Protein AF-A0A9D7UCK6-F1 (afdb_monomer_lite)

Secondary structure (DSSP, 8-state):
---EEEEEESSTTTTT--HHHHHHHHGGG-SEEEEEEE--SSTHHHHHHTT--TTEEEEEE---TT--------SSEEE--TTS-SS------TTS-EE-GGGTS-EEEEETTEEEPPEE---------TTSSS-HHHHHHHHHHHHGGGT-PPPPP-TT-S-GGGEEE--S---GGGTTTTTT--SPP---TT----HHHHHHHHHHHHHHHHT---S--SSEE--

Radius of gyration: 19.19 Å; chains: 1; bounding box: 45×50×49 Å

pLDDT: mean 84.08, std 12.59, range [32.53, 97.69]

Structure (mmCIF, N/CA/C/O backbone):
data_AF-A0A9D7UCK6-F1
#
_entry.id   AF-A0A9D7UCK6-F1
#
loop_
_atom_site.group_PDB
_atom_site.id
_atom_site.type_symbol
_atom_site.label_atom_id
_atom_site.label_alt_id
_atom_site.label_comp_id
_atom_site.label_asym_id
_atom_site.label_entity_id
_atom_site.label_seq_id
_atom_site.pdbx_PDB_ins_code
_atom_site.Cartn_x
_atom_site.Cartn_y
_atom_site.Cartn_z
_atom_site.occupancy
_atom_site.B_iso_or_equiv
_atom_site.auth_seq_id
_atom_site.auth_comp_id
_atom_site.auth_asym_id
_atom_site.auth_atom_id
_atom_site.pdbx_PDB_model_num
ATOM 1 N N . MET A 1 1 ? -20.244 1.109 14.497 1.00 77.12 1 MET A N 1
ATOM 2 C CA . MET A 1 1 ? -18.838 0.678 14.670 1.00 77.12 1 MET A CA 1
ATOM 3 C C . MET A 1 1 ? -17.993 1.712 13.961 1.00 77.12 1 MET A C 1
ATOM 5 O O . MET A 1 1 ? -18.339 1.998 12.824 1.00 77.12 1 MET A O 1
ATOM 9 N N . SER A 1 2 ? -16.989 2.296 14.620 1.00 90.56 2 SER A N 1
ATOM 10 C CA . SER A 1 2 ? -16.118 3.291 13.991 1.00 90.56 2 SER A CA 1
ATOM 11 C C . SER A 1 2 ? -14.895 2.646 13.333 1.00 90.56 2 SER A C 1
ATOM 13 O O . SER A 1 2 ? -14.431 1.585 13.763 1.00 90.56 2 SER A O 1
ATOM 15 N N . ILE A 1 3 ? -14.383 3.278 12.282 1.00 93.44 3 ILE A N 1
ATOM 16 C CA . ILE A 1 3 ? -13.207 2.873 11.520 1.00 93.44 3 ILE A CA 1
ATOM 17 C C . ILE A 1 3 ? -12.215 4.036 11.524 1.00 93.44 3 ILE A C 1
ATOM 19 O O . ILE A 1 3 ? -12.485 5.091 10.953 1.00 93.44 3 ILE A O 1
ATOM 23 N N . SER A 1 4 ? -11.042 3.815 12.117 1.00 93.31 4 SER A N 1
ATOM 24 C CA . SER A 1 4 ? -9.918 4.752 12.054 1.00 93.31 4 SER A CA 1
ATOM 25 C C . SER A 1 4 ? -8.873 4.244 11.062 1.00 93.31 4 SER A C 1
ATOM 27 O O . SER A 1 4 ? -8.396 3.110 11.177 1.00 93.31 4 SER A O 1
ATOM 29 N N . ALA A 1 5 ? -8.488 5.081 10.102 1.00 93.38 5 ALA A N 1
ATOM 30 C CA . ALA A 1 5 ? -7.288 4.873 9.302 1.00 93.38 5 ALA A CA 1
ATOM 31 C C . ALA A 1 5 ? -6.082 5.525 9.973 1.00 93.38 5 ALA A C 1
ATOM 33 O O . ALA A 1 5 ? -6.202 6.527 10.678 1.00 93.38 5 ALA A O 1
ATOM 34 N N . PHE A 1 6 ? -4.900 4.976 9.709 1.00 91.69 6 PHE A N 1
ATOM 35 C CA . PHE A 1 6 ? -3.656 5.628 10.071 1.00 91.69 6 PHE A CA 1
ATOM 36 C C . PHE A 1 6 ? -2.597 5.449 8.991 1.00 91.69 6 PHE A C 1
ATOM 38 O O . PHE A 1 6 ? -2.569 4.446 8.278 1.00 91.69 6 PHE A O 1
ATOM 45 N N . THR A 1 7 ? -1.718 6.436 8.871 1.00 89.62 7 THR A N 1
ATOM 46 C CA . THR A 1 7 ? -0.534 6.365 8.014 1.00 89.62 7 THR A CA 1
ATOM 47 C C . THR A 1 7 ? 0.581 7.222 8.595 1.00 89.62 7 THR A C 1
ATOM 49 O O . THR A 1 7 ? 0.371 8.005 9.523 1.00 89.62 7 THR A O 1
ATOM 52 N N . PHE A 1 8 ? 1.775 7.072 8.043 1.00 88.69 8 PHE A N 1
ATOM 53 C CA . PHE A 1 8 ? 2.911 7.915 8.358 1.00 88.69 8 PHE A CA 1
ATOM 54 C C . PHE A 1 8 ? 3.605 8.345 7.070 1.00 88.69 8 PHE A C 1
ATOM 56 O O . PHE A 1 8 ? 3.710 7.569 6.118 1.00 88.69 8 PHE A O 1
ATOM 63 N N . ILE A 1 9 ? 4.083 9.585 7.028 1.00 89.31 9 ILE A N 1
ATOM 64 C CA . ILE A 1 9 ? 4.773 10.113 5.855 1.00 89.31 9 ILE A CA 1
ATOM 65 C C . ILE A 1 9 ? 5.865 11.112 6.224 1.00 89.31 9 ILE A C 1
ATOM 67 O O . ILE A 1 9 ? 5.723 11.900 7.150 1.00 89.31 9 ILE A O 1
ATOM 71 N N . LYS A 1 10 ? 6.970 11.062 5.481 1.00 87.44 10 LYS A N 1
ATOM 72 C CA . LYS A 1 10 ? 8.070 12.025 5.538 1.00 87.44 10 LYS A CA 1
ATOM 73 C C . LYS A 1 10 ? 8.591 12.221 4.122 1.00 87.44 10 LYS A C 1
ATOM 75 O O . LYS A 1 10 ? 8.878 11.228 3.445 1.00 87.44 10 LYS A O 1
ATOM 80 N N . ASN A 1 11 ? 8.741 13.472 3.698 1.00 89.25 11 ASN A N 1
ATOM 81 C CA . ASN A 1 11 ? 9.176 13.835 2.350 1.00 89.25 11 ASN A CA 1
ATOM 82 C C . ASN A 1 11 ? 8.291 13.242 1.228 1.00 89.25 11 ASN A C 1
ATOM 84 O O . ASN A 1 11 ? 8.788 12.624 0.284 1.00 89.25 11 ASN A O 1
ATOM 88 N N . GLY A 1 12 ? 6.973 13.326 1.394 1.00 88.94 12 GLY A N 1
ATOM 89 C CA . GLY A 1 12 ? 5.952 12.805 0.491 1.00 88.94 12 GLY A CA 1
ATOM 90 C C . GLY A 1 12 ? 6.076 13.297 -0.948 1.00 88.94 12 GLY A C 1
ATOM 91 O O . GLY A 1 12 ? 6.136 12.493 -1.882 1.00 88.94 12 GLY A O 1
ATOM 92 N N . GLU A 1 13 ? 6.123 14.617 -1.096 1.00 90.69 13 GLU A N 1
ATOM 93 C CA . GLU A 1 13 ? 6.141 15.332 -2.372 1.00 90.69 13 GLU A CA 1
ATOM 94 C C . GLU A 1 13 ? 7.446 15.077 -3.130 1.00 90.69 13 GLU A C 1
ATOM 96 O O . GLU A 1 13 ? 7.443 14.558 -4.248 1.00 90.69 13 GLU A O 1
ATOM 101 N N . MET A 1 14 ? 8.577 15.350 -2.482 1.00 87.25 14 MET A N 1
ATOM 102 C CA . MET A 1 14 ? 9.910 15.206 -3.059 1.00 87.25 14 MET A CA 1
ATOM 103 C C . MET A 1 14 ? 10.214 13.760 -3.462 1.00 87.25 14 MET A C 1
ATOM 105 O O . MET A 1 14 ? 10.904 13.517 -4.452 1.00 87.25 14 MET A O 1
ATOM 109 N N . LEU A 1 15 ? 9.722 12.776 -2.699 1.00 85.50 15 LEU A N 1
ATOM 110 C CA . LEU A 1 15 ? 9.906 11.355 -3.019 1.00 85.50 15 LEU A CA 1
ATOM 111 C C . LEU A 1 15 ? 8.864 10.816 -4.007 1.00 85.50 15 LEU A C 1
ATOM 113 O O . LEU A 1 15 ? 8.903 9.618 -4.322 1.00 85.50 15 LEU A O 1
ATOM 117 N N . GLY A 1 16 ? 7.967 11.677 -4.497 1.00 84.50 16 GLY A N 1
ATOM 118 C CA . GLY A 1 16 ? 6.982 11.375 -5.526 1.00 84.50 16 GLY A CA 1
ATOM 119 C C . GLY A 1 16 ? 5.903 10.398 -5.078 1.00 84.50 16 GLY A C 1
ATOM 120 O O . GLY A 1 16 ? 5.382 9.653 -5.904 1.00 84.50 16 GLY A O 1
ATOM 121 N N . TYR A 1 17 ? 5.597 10.314 -3.783 1.00 88.62 17 TYR A N 1
ATOM 122 C CA . TYR A 1 17 ? 4.530 9.430 -3.327 1.00 88.62 17 TYR A CA 1
ATOM 123 C C . TYR A 1 17 ? 3.158 10.019 -3.692 1.00 88.62 17 TYR A C 1
ATOM 125 O O . TYR A 1 17 ? 2.927 11.195 -3.427 1.00 88.62 17 TYR A O 1
ATOM 133 N N . PRO A 1 18 ? 2.207 9.222 -4.214 1.00 89.94 18 PRO A N 1
ATOM 134 C CA . PRO A 1 18 ? 0.817 9.651 -4.398 1.00 89.94 18 PRO A CA 1
ATOM 135 C C . PRO A 1 18 ? 0.052 9.619 -3.067 1.00 89.94 18 PRO A C 1
ATOM 137 O O . PRO A 1 18 ? -0.946 8.913 -2.896 1.00 89.94 18 PRO A O 1
ATOM 140 N N . PHE A 1 19 ? 0.595 10.287 -2.049 1.00 91.88 19 PHE A N 1
ATOM 141 C CA . PHE A 1 19 ? 0.057 10.213 -0.694 1.00 91.88 19 PHE A CA 1
ATOM 142 C C . PHE A 1 19 ? -1.276 10.948 -0.579 1.00 91.88 19 PHE A C 1
ATOM 144 O O . PHE A 1 19 ? -2.171 10.472 0.114 1.00 91.88 19 PHE A O 1
ATOM 151 N N . LEU A 1 20 ? -1.434 12.054 -1.306 1.00 93.56 20 LEU A N 1
ATOM 152 C CA . LEU A 1 20 ? -2.668 12.824 -1.352 1.00 93.56 20 LEU A CA 1
ATOM 153 C C . LEU A 1 20 ? -3.812 11.983 -1.925 1.00 93.56 20 LEU A C 1
ATOM 155 O O . LEU A 1 20 ? -4.903 11.921 -1.358 1.00 93.56 20 LEU A O 1
ATOM 159 N N . GLU A 1 21 ? -3.550 11.300 -3.036 1.00 93.69 21 GLU A N 1
ATOM 160 C CA . GLU A 1 21 ? -4.498 10.412 -3.691 1.00 93.69 21 GLU A CA 1
ATOM 161 C C . GLU A 1 21 ? -4.815 9.198 -2.815 1.00 93.69 21 GLU A C 1
ATOM 163 O O . GLU A 1 21 ? -5.979 8.808 -2.694 1.00 93.69 21 GLU A O 1
ATOM 168 N N . SER A 1 22 ? -3.799 8.644 -2.144 1.00 92.25 22 SER A N 1
ATOM 169 C CA . SER A 1 22 ? -3.977 7.569 -1.168 1.00 92.25 22 SER A CA 1
ATOM 170 C C . SER A 1 22 ? -4.899 7.996 -0.023 1.00 92.25 22 SER A C 1
ATOM 172 O O . SER A 1 22 ? -5.838 7.264 0.284 1.00 92.25 22 SER A O 1
ATOM 174 N N . ILE A 1 23 ? -4.682 9.172 0.579 1.00 94.62 23 ILE A N 1
ATOM 175 C CA . ILE A 1 23 ? -5.516 9.699 1.672 1.00 94.62 23 ILE A CA 1
ATOM 176 C C . ILE A 1 23 ? -6.960 9.868 1.192 1.00 94.62 23 ILE A C 1
ATOM 178 O O . ILE A 1 23 ? -7.882 9.277 1.756 1.00 94.62 23 ILE A O 1
ATOM 182 N N . LYS A 1 24 ? -7.149 10.590 0.084 1.00 95.00 24 LYS A N 1
ATOM 183 C CA . LYS A 1 24 ? -8.464 10.854 -0.518 1.00 95.00 24 LYS A CA 1
ATOM 184 C C . LYS A 1 24 ? -9.233 9.585 -0.889 1.00 95.00 24 LYS A C 1
ATOM 186 O O . LYS A 1 24 ? -10.456 9.587 -0.831 1.00 95.00 24 LYS A O 1
ATOM 191 N N . SER A 1 25 ? -8.544 8.502 -1.251 1.00 93.50 25 SER A N 1
ATOM 192 C CA . SER A 1 25 ? -9.201 7.222 -1.550 1.00 93.50 25 SER A CA 1
ATOM 193 C C . SER A 1 25 ? -9.812 6.537 -0.319 1.00 93.50 25 SER A C 1
ATOM 195 O O . SER A 1 25 ? -10.749 5.756 -0.467 1.00 93.50 25 SER A O 1
ATOM 197 N N . VAL A 1 26 ? -9.300 6.830 0.881 1.00 94.00 26 VAL A N 1
ATOM 198 C CA . VAL A 1 26 ? -9.695 6.185 2.143 1.00 94.00 26 VAL A CA 1
ATOM 199 C C . VAL A 1 26 ? -10.690 7.036 2.939 1.00 94.00 26 VAL A C 1
ATOM 201 O O . VAL A 1 26 ? -11.551 6.477 3.610 1.00 94.00 26 VAL A O 1
ATOM 204 N N . LEU A 1 27 ? -10.637 8.369 2.836 1.00 95.81 27 LEU A N 1
ATOM 205 C CA . LEU A 1 27 ? -11.546 9.286 3.549 1.00 95.81 27 LEU A CA 1
ATOM 206 C C . LEU A 1 27 ? -13.052 8.937 3.466 1.00 95.81 27 LEU A C 1
ATOM 208 O O . LEU A 1 27 ? -13.745 9.087 4.479 1.00 95.81 27 LEU A O 1
ATOM 212 N N . PRO A 1 28 ? -13.594 8.442 2.330 1.00 95.12 28 PRO A N 1
ATOM 213 C CA . PRO A 1 28 ? -15.014 8.100 2.241 1.00 95.12 28 PRO A CA 1
ATOM 214 C C . PRO A 1 28 ? -15.440 6.894 3.090 1.00 95.12 28 PRO A C 1
ATOM 216 O O . PRO A 1 28 ? -16.632 6.718 3.315 1.00 95.12 28 PRO A O 1
ATOM 219 N N . ILE A 1 29 ? -14.499 6.053 3.534 1.00 93.56 29 ILE A N 1
ATOM 220 C CA . ILE A 1 29 ? -14.788 4.776 4.212 1.00 93.56 29 ILE A CA 1
ATOM 221 C C . ILE A 1 29 ? -14.355 4.747 5.684 1.00 93.56 29 ILE A C 1
ATOM 223 O O . ILE A 1 29 ? -14.423 3.693 6.315 1.00 93.56 29 ILE A O 1
ATOM 227 N N . VAL A 1 30 ? -13.886 5.875 6.223 1.00 96.00 30 VAL A N 1
ATOM 228 C CA . VAL A 1 30 ? -13.423 5.995 7.613 1.00 96.00 30 VAL A CA 1
ATOM 229 C C . VAL A 1 30 ? -14.125 7.129 8.345 1.00 96.00 30 VAL A C 1
ATOM 231 O O . VAL A 1 30 ? -14.613 8.081 7.727 1.00 96.00 30 VAL A O 1
ATOM 234 N N . ASP A 1 31 ? -14.144 7.026 9.668 1.00 96.81 31 ASP A N 1
ATOM 235 C CA . ASP A 1 31 ? -14.648 8.060 10.573 1.00 96.81 31 ASP A CA 1
ATOM 236 C C . ASP A 1 31 ? -13.529 9.021 11.001 1.00 96.81 31 ASP A C 1
ATOM 238 O O . ASP A 1 31 ? -13.778 10.204 11.199 1.00 96.81 31 ASP A O 1
ATOM 242 N N . GLU A 1 32 ? -12.288 8.531 11.078 1.00 96.88 32 GLU A N 1
ATOM 243 C CA . GLU A 1 32 ? -11.085 9.313 11.392 1.00 96.88 32 GLU A CA 1
ATOM 244 C C . GLU A 1 32 ? -9.903 8.819 10.544 1.00 96.88 32 GLU A C 1
ATOM 246 O O . GLU A 1 32 ? -9.773 7.624 10.259 1.00 96.88 32 GLU A O 1
ATOM 251 N N . PHE A 1 33 ? -9.002 9.728 10.174 1.00 97.31 33 PHE A N 1
ATOM 252 C CA . PHE A 1 33 ? -7.717 9.410 9.565 1.00 97.31 33 PHE A CA 1
ATOM 253 C C . PHE A 1 33 ? -6.584 10.104 10.329 1.00 97.31 33 PHE A C 1
ATOM 255 O O . PHE A 1 33 ? -6.358 11.304 10.191 1.00 97.31 33 PHE A O 1
ATOM 262 N N . VAL A 1 34 ? -5.814 9.328 11.092 1.00 95.31 34 VAL A N 1
ATOM 263 C CA . VAL A 1 34 ? -4.635 9.817 11.815 1.00 95.31 34 VAL A CA 1
ATOM 264 C C . VAL A 1 34 ? -3.389 9.755 10.930 1.00 95.31 34 VAL A C 1
ATOM 266 O O . VAL A 1 34 ? -2.998 8.691 10.452 1.00 95.31 34 VAL A O 1
ATOM 269 N N . ILE A 1 35 ? -2.720 10.884 10.724 1.00 94.12 35 ILE A N 1
ATOM 270 C CA . ILE A 1 35 ? -1.533 10.969 9.872 1.00 94.12 35 ILE A CA 1
ATOM 271 C C . ILE A 1 35 ? -0.352 11.442 10.706 1.00 94.12 35 ILE A C 1
ATOM 273 O O . ILE A 1 35 ? -0.322 12.587 11.146 1.00 94.12 35 ILE A O 1
ATOM 277 N N . ASN A 1 36 ? 0.641 10.573 10.898 1.00 91.69 36 ASN A N 1
ATOM 278 C CA . ASN A 1 36 ? 1.913 10.986 11.477 1.00 91.69 36 ASN A CA 1
ATOM 279 C C . ASN A 1 36 ? 2.809 11.588 10.384 1.00 91.69 36 ASN A C 1
ATOM 281 O O . ASN A 1 36 ? 3.284 10.868 9.503 1.00 91.69 36 ASN A O 1
ATOM 285 N N . VAL A 1 37 ? 3.049 12.893 10.442 1.00 90.94 37 VAL A N 1
ATOM 286 C CA . VAL A 1 37 ? 3.944 13.596 9.525 1.00 90.94 37 VAL A CA 1
ATOM 287 C C . VAL A 1 37 ? 5.297 13.777 10.203 1.00 90.94 37 VAL A C 1
ATOM 289 O O . VAL A 1 37 ? 5.433 14.449 11.224 1.00 90.94 37 VAL A O 1
ATOM 292 N N . GLY A 1 38 ? 6.313 13.134 9.636 1.00 87.50 38 GLY A N 1
ATOM 293 C CA . GLY A 1 38 ? 7.691 13.336 10.046 1.00 87.50 38 GLY A CA 1
ATOM 294 C C . GLY A 1 38 ? 8.213 14.686 9.571 1.00 87.50 38 GLY A C 1
ATOM 295 O O . GLY A 1 38 ? 7.849 15.126 8.480 1.00 87.50 38 GLY A O 1
ATOM 296 N N . GLU A 1 39 ? 9.124 15.290 10.338 1.00 88.19 39 GLU A N 1
ATOM 297 C CA . GLU A 1 39 ? 9.862 16.498 9.930 1.00 88.19 39 GLU A CA 1
ATOM 298 C C . GLU A 1 39 ? 10.392 16.338 8.492 1.00 88.19 39 GLU A C 1
ATOM 300 O O . GLU A 1 39 ? 11.238 15.476 8.211 1.00 88.19 39 GLU A O 1
ATOM 305 N N . SER A 1 40 ? 9.820 17.116 7.573 1.00 87.12 40 SER A N 1
ATOM 306 C CA . SER A 1 40 ? 10.017 16.990 6.130 1.00 87.12 40 SER A CA 1
ATOM 307 C C . SER A 1 40 ? 10.785 18.192 5.584 1.00 87.12 40 SER A C 1
ATOM 309 O O . SER A 1 40 ? 10.769 19.271 6.160 1.00 87.12 40 SER A O 1
ATOM 311 N N . GLN A 1 41 ? 11.494 17.979 4.479 1.00 89.44 41 GLN A N 1
ATOM 312 C CA . GLN A 1 41 ? 12.264 19.002 3.761 1.00 89.44 41 GLN A CA 1
ATOM 313 C C . GLN A 1 41 ? 11.496 19.544 2.542 1.00 89.44 41 GLN A C 1
ATOM 315 O O . GLN A 1 41 ? 12.097 20.153 1.663 1.00 89.44 41 GLN A O 1
ATOM 320 N N . ASP A 1 42 ? 10.211 19.215 2.439 1.00 92.44 42 ASP A N 1
ATOM 321 C CA . ASP A 1 42 ? 9.311 19.536 1.335 1.00 92.44 42 ASP A CA 1
ATOM 322 C C . ASP A 1 42 ? 7.935 19.943 1.883 1.00 92.44 42 ASP A C 1
ATOM 324 O O . ASP A 1 42 ? 7.719 19.934 3.100 1.00 92.44 42 ASP A O 1
ATOM 328 N N . ASN A 1 43 ? 6.982 20.245 0.999 1.00 95.62 43 ASN A N 1
ATOM 329 C CA . ASN A 1 43 ? 5.685 20.798 1.394 1.00 95.62 43 ASN A CA 1
ATOM 330 C C . ASN A 1 43 ? 4.689 19.722 1.860 1.00 95.62 43 ASN A C 1
ATOM 332 O O . ASN A 1 43 ? 3.482 19.941 1.850 1.00 95.62 43 ASN A O 1
ATOM 336 N N . THR A 1 44 ? 5.152 18.532 2.268 1.00 94.50 44 THR A N 1
ATOM 337 C CA . THR A 1 44 ? 4.264 17.411 2.632 1.00 94.50 44 THR A CA 1
ATOM 338 C C . THR A 1 44 ? 3.253 17.788 3.710 1.00 94.50 44 THR A C 1
ATOM 340 O O . THR A 1 44 ? 2.079 17.448 3.578 1.00 94.50 44 THR A O 1
ATOM 343 N N . LEU A 1 45 ? 3.694 18.474 4.770 1.00 95.50 45 LEU A N 1
ATOM 344 C CA . LEU A 1 45 ? 2.812 18.896 5.858 1.00 95.50 45 LEU A CA 1
ATOM 345 C C . LEU A 1 45 ? 1.754 19.886 5.357 1.00 95.50 45 LEU A C 1
ATOM 347 O O . LEU A 1 45 ? 0.565 19.672 5.580 1.00 95.50 45 LEU A O 1
ATOM 351 N N . GLU A 1 46 ? 2.190 20.909 4.623 1.00 96.62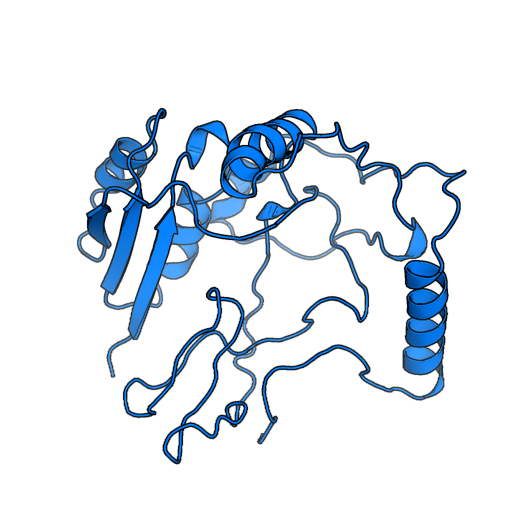 46 GLU A N 1
ATOM 352 C CA . GLU A 1 46 ? 1.325 21.951 4.071 1.00 96.62 46 GLU A CA 1
ATOM 353 C C . GLU A 1 46 ? 0.278 21.364 3.110 1.00 96.62 46 GLU A C 1
ATOM 355 O O . GLU A 1 46 ? -0.909 21.656 3.224 1.00 96.62 46 GLU A O 1
ATOM 360 N N . ILE A 1 47 ? 0.679 20.451 2.216 1.00 96.25 47 ILE A N 1
ATOM 361 C CA . ILE A 1 47 ? -0.235 19.758 1.293 1.00 96.25 47 ILE A CA 1
ATOM 362 C C . ILE A 1 47 ? -1.325 18.991 2.056 1.00 96.25 47 ILE A C 1
ATOM 364 O O . ILE A 1 47 ? -2.474 18.955 1.612 1.00 96.25 47 ILE A O 1
ATOM 368 N N . ILE A 1 48 ? -0.980 18.358 3.185 1.00 96.06 48 ILE A N 1
ATOM 369 C CA . ILE A 1 48 ? -1.941 17.610 4.009 1.00 96.06 48 ILE A CA 1
ATOM 370 C C . ILE A 1 48 ? -2.868 18.569 4.756 1.00 96.06 48 ILE A C 1
ATOM 372 O O . ILE A 1 48 ? -4.069 18.322 4.790 1.00 96.06 48 ILE A O 1
ATOM 376 N N . GLN A 1 49 ? -2.344 19.660 5.316 1.00 94.44 49 GLN A N 1
ATOM 377 C CA . GLN A 1 49 ? -3.147 20.673 6.009 1.00 94.44 49 GLN A CA 1
ATOM 378 C C . GLN A 1 49 ? -4.135 21.359 5.052 1.00 94.44 49 GLN A C 1
ATOM 380 O O . GLN A 1 49 ? -5.315 21.483 5.374 1.00 94.44 49 GLN A O 1
ATOM 385 N N . ASN A 1 50 ? -3.702 21.668 3.827 1.00 96.38 50 ASN A N 1
ATOM 386 C CA . ASN A 1 50 ? -4.526 22.285 2.783 1.00 96.38 50 ASN A CA 1
ATOM 387 C C . ASN A 1 50 ? -5.682 21.401 2.277 1.00 96.38 50 ASN A C 1
ATOM 389 O O . ASN A 1 50 ? -6.525 21.876 1.514 1.00 96.38 50 ASN A O 1
ATOM 393 N N . LEU A 1 51 ? -5.764 20.128 2.689 1.00 94.38 51 LEU A N 1
ATOM 394 C CA . LEU A 1 51 ? -6.957 19.310 2.452 1.00 94.38 51 LEU A CA 1
ATOM 395 C C . LEU A 1 51 ? -8.192 19.849 3.178 1.00 94.38 51 LEU A C 1
ATOM 397 O O . LEU A 1 51 ? -9.295 19.597 2.698 1.00 94.38 51 LEU A O 1
ATOM 401 N N . ASN A 1 52 ? -8.010 20.551 4.306 1.00 93.12 52 ASN A N 1
ATOM 402 C CA . ASN A 1 52 ? -9.089 21.096 5.137 1.00 93.12 52 ASN A CA 1
ATOM 403 C C . ASN A 1 52 ? -10.199 20.069 5.445 1.00 93.12 52 ASN A C 1
ATOM 405 O O . ASN A 1 52 ? -11.386 20.387 5.442 1.00 93.12 52 ASN A O 1
ATOM 409 N N . GLU A 1 53 ? -9.809 18.814 5.683 1.00 96.06 53 GLU A N 1
ATOM 410 C CA . GLU A 1 53 ? -10.732 17.704 5.917 1.00 96.06 53 GLU A CA 1
ATOM 411 C C . GLU A 1 53 ? -10.899 17.447 7.426 1.00 96.06 53 GLU A C 1
ATOM 413 O O . GLU A 1 53 ? -9.919 17.074 8.079 1.00 96.06 53 GLU A O 1
ATOM 418 N N . PRO A 1 54 ? -12.116 17.566 7.992 1.00 96.75 54 PRO A N 1
ATOM 419 C CA . PRO A 1 54 ? -12.350 17.417 9.432 1.00 96.75 54 PRO A CA 1
ATOM 420 C C . PRO A 1 54 ? -12.050 16.015 9.976 1.00 96.75 54 PRO A C 1
ATOM 422 O O . PRO A 1 54 ? -11.776 15.869 11.165 1.00 96.75 54 PRO A O 1
ATOM 425 N N . LYS A 1 55 ? -12.080 14.975 9.133 1.00 97.50 55 LYS A N 1
ATOM 426 C CA . LYS A 1 55 ? -11.712 13.612 9.549 1.00 97.50 55 LYS A CA 1
ATOM 427 C C . LYS A 1 55 ? -10.207 13.420 9.741 1.00 97.50 55 LYS A C 1
ATOM 429 O O . LYS A 1 55 ? -9.803 12.395 10.293 1.00 97.50 55 LYS A O 1
ATOM 434 N N . ILE A 1 56 ? -9.367 14.332 9.247 1.00 97.69 56 ILE A N 1
ATOM 435 C CA . ILE A 1 56 ? -7.912 14.189 9.319 1.00 97.69 56 ILE A CA 1
ATOM 436 C C . ILE A 1 56 ? -7.396 14.738 10.646 1.00 97.69 56 ILE A C 1
ATOM 438 O O . ILE A 1 56 ? -7.563 15.912 10.962 1.00 97.69 56 ILE A O 1
ATOM 442 N N . ARG A 1 57 ? -6.663 13.897 11.378 1.00 97.06 57 ARG A N 1
ATOM 443 C CA . ARG A 1 57 ? -5.880 14.300 12.545 1.00 97.06 57 ARG A CA 1
ATOM 444 C C . ARG A 1 57 ? -4.395 14.191 12.235 1.00 97.06 57 ARG A C 1
ATOM 446 O O . ARG A 1 57 ? -3.872 13.088 12.076 1.00 97.06 57 ARG A O 1
ATOM 453 N N . VAL A 1 58 ? -3.705 15.323 12.177 1.00 95.44 58 VAL A N 1
ATOM 454 C CA . VAL A 1 58 ? -2.255 15.359 11.949 1.00 95.44 58 VAL A CA 1
ATOM 455 C C . VAL A 1 58 ? -1.514 15.250 13.280 1.00 95.44 58 VAL A C 1
ATOM 457 O O . VAL A 1 58 ? -1.850 15.923 14.250 1.00 95.44 58 VAL A O 1
ATOM 460 N N . ILE A 1 59 ? -0.509 14.379 13.326 1.00 93.56 59 ILE A N 1
ATOM 461 C CA . ILE A 1 59 ? 0.468 14.288 14.410 1.00 93.56 59 ILE A CA 1
ATOM 462 C C . ILE A 1 59 ? 1.826 14.597 13.800 1.00 93.56 59 ILE A C 1
ATOM 464 O O . ILE A 1 59 ? 2.308 13.844 12.959 1.00 93.56 59 ILE A O 1
ATOM 468 N N . GLU A 1 60 ? 2.464 15.672 14.228 1.00 93.31 60 GLU A N 1
ATOM 469 C CA . GLU A 1 60 ? 3.828 15.976 13.812 1.00 93.31 60 GLU A CA 1
ATOM 470 C C . GLU A 1 60 ? 4.813 15.277 14.745 1.00 93.31 60 GLU A C 1
ATOM 472 O O . GLU A 1 60 ? 4.648 15.285 15.967 1.00 93.31 60 GLU A O 1
ATOM 477 N N . SER A 1 61 ? 5.837 14.627 14.192 1.00 84.62 61 SER A N 1
ATOM 478 C CA . SER A 1 61 ? 6.868 14.020 15.033 1.00 84.62 61 SER A CA 1
ATOM 479 C C . SER A 1 61 ? 8.258 14.060 14.418 1.00 84.62 61 SER A C 1
ATOM 481 O O . SER A 1 61 ? 8.463 13.957 13.207 1.00 84.62 61 SER A O 1
ATOM 483 N N . LYS A 1 62 ? 9.264 14.164 15.286 1.00 82.00 62 LYS A N 1
ATOM 484 C CA . LYS A 1 62 ? 10.660 14.025 14.886 1.00 82.00 62 LYS A CA 1
ATOM 485 C C . LYS A 1 62 ? 11.013 12.547 14.801 1.00 82.00 62 LYS A C 1
ATOM 487 O O . LYS A 1 62 ? 11.145 11.862 15.814 1.00 82.00 62 LYS A O 1
ATOM 492 N N . TRP A 1 63 ? 11.137 12.038 13.581 1.00 74.00 63 TRP A N 1
ATOM 493 C CA . TRP A 1 63 ? 11.433 10.624 13.370 1.00 74.00 63 TRP A CA 1
ATOM 494 C C . TRP A 1 63 ? 12.898 10.322 13.648 1.00 74.00 63 TRP A C 1
ATOM 496 O O . TRP A 1 63 ? 13.790 11.082 13.274 1.00 74.00 63 TRP A O 1
ATOM 506 N N . ASN A 1 64 ? 13.145 9.169 14.268 1.00 67.75 64 ASN A N 1
ATOM 507 C CA . ASN A 1 64 ? 14.494 8.687 14.499 1.00 67.75 64 ASN A CA 1
ATOM 508 C C . ASN A 1 64 ? 15.122 8.247 13.169 1.00 67.75 64 ASN A C 1
ATOM 510 O O . ASN A 1 64 ? 14.725 7.243 12.575 1.00 67.75 64 ASN A O 1
ATOM 514 N N . ASP A 1 65 ? 16.162 8.961 12.752 1.00 61.22 65 ASP A N 1
ATOM 515 C CA . ASP A 1 65 ? 16.964 8.706 11.554 1.00 61.22 65 ASP A CA 1
ATOM 516 C C . ASP A 1 65 ? 17.787 7.385 11.623 1.00 61.22 65 ASP A C 1
ATOM 518 O O . ASP A 1 65 ? 18.753 7.191 10.895 1.00 61.22 65 ASP A O 1
ATOM 522 N N . LYS A 1 66 ? 17.430 6.438 12.497 1.00 61.19 66 LYS A N 1
ATOM 523 C CA . LYS A 1 66 ? 18.064 5.114 12.635 1.00 61.19 66 LYS A CA 1
ATOM 524 C C . LYS A 1 66 ? 17.106 3.927 12.342 1.00 61.19 66 LYS A C 1
ATOM 526 O O . LYS A 1 66 ? 17.478 2.786 12.612 1.00 61.19 66 LYS A O 1
ATOM 531 N N . MET A 1 67 ? 15.885 4.141 11.806 1.00 49.38 67 MET A N 1
ATOM 532 C CA . MET A 1 67 ? 14.803 3.109 11.674 1.00 49.38 67 MET A CA 1
ATOM 533 C C . MET A 1 67 ? 14.545 2.476 10.284 1.00 49.38 67 MET A C 1
ATOM 535 O O . MET A 1 67 ? 14.350 3.231 9.335 1.00 49.38 67 MET A O 1
ATOM 539 N N . LYS A 1 68 ? 14.518 1.116 10.188 1.00 44.56 68 LYS A N 1
ATOM 540 C CA . LYS A 1 68 ? 14.639 0.227 8.979 1.00 44.56 68 LYS A CA 1
ATOM 541 C C . LYS A 1 68 ? 13.402 0.139 8.074 1.00 44.56 68 LYS A C 1
ATOM 543 O O . LYS A 1 68 ? 12.426 -0.342 8.607 1.00 44.56 68 LYS A O 1
ATOM 548 N N . ASP A 1 69 ? 13.457 0.480 6.753 1.00 37.44 69 ASP A N 1
ATOM 549 C CA . ASP A 1 69 ? 12.701 -0.248 5.676 1.00 37.44 69 ASP A CA 1
ATOM 550 C C . ASP A 1 69 ? 12.805 0.151 4.162 1.00 37.44 69 ASP A C 1
ATOM 552 O O . ASP A 1 69 ? 13.438 1.145 3.801 1.00 37.44 69 ASP A O 1
ATOM 556 N N . ARG A 1 70 ? 12.221 -0.681 3.248 1.00 37.69 70 ARG A N 1
ATOM 557 C CA . ARG A 1 70 ? 12.381 -0.718 1.751 1.00 37.69 70 ARG A CA 1
ATOM 558 C C . ARG A 1 70 ? 11.064 -0.632 0.927 1.00 37.69 70 ARG A C 1
ATOM 560 O O . ARG A 1 70 ? 10.153 -1.373 1.254 1.00 37.69 70 ARG A O 1
ATOM 567 N N . VAL A 1 71 ? 11.011 0.087 -0.226 1.00 32.53 71 VAL A N 1
ATOM 568 C CA . VAL A 1 71 ? 10.032 -0.116 -1.361 1.00 32.53 71 VAL A CA 1
ATOM 569 C C . VAL A 1 71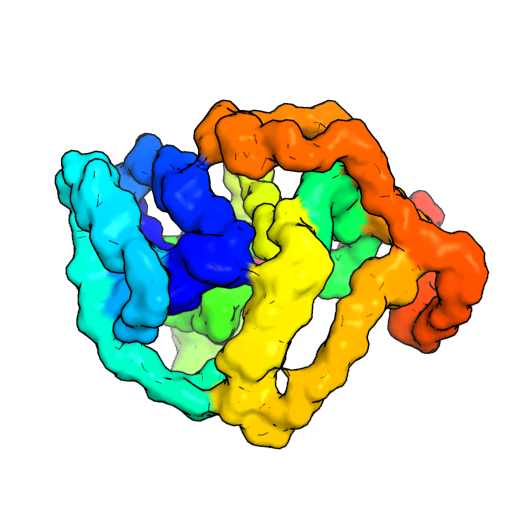 ? 10.501 0.555 -2.693 1.00 32.53 71 VAL A C 1
ATOM 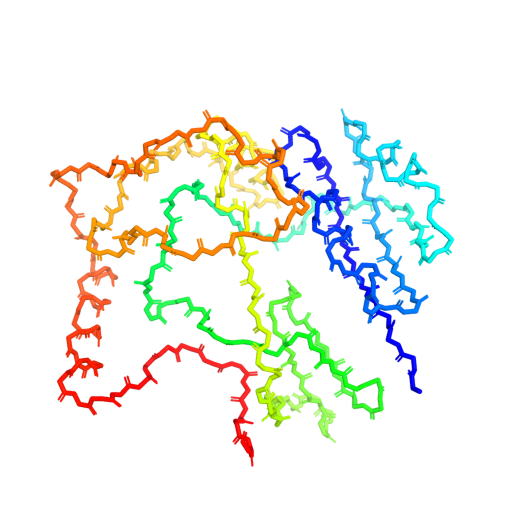571 O O . VAL A 1 71 ? 11.114 1.620 -2.617 1.00 32.53 71 VAL A O 1
ATOM 574 N N . TYR A 1 72 ? 10.162 0.010 -3.875 1.00 37.22 72 TYR A N 1
ATOM 575 C CA . TYR A 1 72 ? 10.693 0.263 -5.264 1.00 37.22 72 TYR A CA 1
ATOM 576 C C . TYR A 1 72 ? 9.533 0.434 -6.321 1.00 37.22 72 TYR A C 1
ATOM 578 O O . TYR A 1 72 ? 8.434 0.303 -5.801 1.00 37.22 72 TYR A O 1
ATOM 586 N N . GLY A 1 73 ? 9.759 0.738 -7.656 1.00 46.72 73 GLY A N 1
ATOM 587 C CA . GLY A 1 73 ? 9.092 0.352 -8.988 1.00 46.72 73 GLY A CA 1
ATOM 588 C C . GLY A 1 73 ? 8.598 1.225 -10.187 1.00 46.72 73 GLY A C 1
ATOM 589 O O . GLY A 1 73 ? 9.229 2.224 -10.451 1.00 46.72 73 GLY A O 1
ATOM 590 N N . ASN A 1 74 ? 7.498 0.902 -10.944 1.00 48.50 74 ASN A N 1
ATOM 591 C CA . ASN A 1 74 ? 6.871 1.841 -11.940 1.00 48.50 74 ASN A CA 1
ATOM 592 C C . ASN A 1 74 ? 5.337 1.675 -12.284 1.00 48.50 74 ASN A C 1
ATOM 594 O O . ASN A 1 74 ? 4.699 0.780 -11.743 1.00 48.50 74 ASN A O 1
ATOM 598 N N . ILE A 1 75 ? 4.766 2.610 -13.100 1.00 47.41 75 ILE A N 1
ATOM 599 C CA . ILE A 1 75 ? 3.328 3.000 -13.254 1.00 47.41 75 ILE A CA 1
ATOM 600 C C . ILE A 1 75 ? 2.431 2.147 -14.139 1.00 47.41 75 ILE A C 1
ATOM 602 O O . ILE A 1 75 ? 1.323 1.796 -13.737 1.00 47.41 75 ILE A O 1
ATOM 606 N N . ASN A 1 76 ? 2.914 1.787 -15.318 1.00 50.62 76 ASN A N 1
ATOM 607 C CA . ASN A 1 76 ? 2.127 1.071 -16.322 1.00 50.62 76 ASN A CA 1
ATOM 608 C C . ASN A 1 76 ? 2.312 -0.444 -16.227 1.00 50.62 76 ASN A C 1
ATOM 610 O O . ASN A 1 76 ? 2.066 -1.192 -17.174 1.00 50.62 76 ASN A O 1
ATOM 614 N N . SER A 1 77 ? 2.836 -0.915 -15.103 1.00 51.34 77 SER A N 1
ATOM 615 C CA . SER A 1 77 ? 3.167 -2.311 -14.891 1.00 51.34 77 SER A CA 1
ATOM 616 C C . SER A 1 77 ? 2.982 -2.656 -13.429 1.00 51.34 77 SER A C 1
ATOM 618 O O . SER A 1 77 ? 3.338 -1.894 -12.535 1.00 51.34 77 SER A O 1
ATOM 620 N N . TYR A 1 78 ? 2.427 -3.834 -13.180 1.00 60.69 78 TYR A N 1
ATOM 621 C CA . TYR A 1 78 ? 2.426 -4.416 -11.849 1.00 60.69 78 TYR A CA 1
ATOM 622 C C . TYR A 1 78 ? 3.297 -5.666 -11.856 1.00 60.69 78 TYR A C 1
ATOM 624 O O . TYR A 1 78 ? 3.379 -6.389 -12.851 1.00 60.69 78 TYR A O 1
ATOM 632 N N . LEU A 1 79 ? 3.969 -5.908 -10.734 1.00 55.97 79 LEU A N 1
ATOM 633 C CA . LEU A 1 79 ? 4.762 -7.113 -10.545 1.00 55.97 79 LEU A CA 1
ATOM 634 C C . LEU A 1 79 ? 3.845 -8.241 -10.080 1.00 55.97 79 LEU A C 1
ATOM 636 O O . LEU A 1 79 ? 3.199 -8.131 -9.038 1.00 55.97 79 LEU A O 1
ATOM 640 N N . TRP A 1 80 ? 3.823 -9.344 -10.824 1.00 61.91 80 TRP A N 1
ATOM 641 C CA . TRP A 1 80 ? 3.124 -10.562 -10.420 1.00 61.91 80 TRP A CA 1
ATOM 642 C C . TRP A 1 80 ? 4.126 -11.683 -10.140 1.00 61.91 80 TRP A C 1
ATOM 644 O O . TRP A 1 80 ? 4.632 -12.333 -11.053 1.00 61.91 80 TRP A O 1
ATOM 654 N N . SER A 1 81 ? 4.433 -11.919 -8.863 1.00 65.19 81 SER A N 1
ATOM 655 C CA . SER A 1 81 ? 5.331 -12.997 -8.431 1.00 65.19 81 SER A CA 1
ATOM 656 C C . SER A 1 81 ? 4.898 -13.562 -7.070 1.00 65.19 81 SER A C 1
ATOM 658 O O . SER A 1 81 ? 4.429 -12.789 -6.235 1.00 65.19 81 SER A O 1
ATOM 660 N N . PRO A 1 82 ? 5.102 -14.869 -6.796 1.00 64.12 82 PRO A N 1
ATOM 661 C CA . PRO A 1 82 ? 4.764 -15.489 -5.505 1.00 64.12 82 PRO A CA 1
ATOM 662 C C . PRO A 1 82 ? 5.499 -14.884 -4.297 1.00 64.12 82 PRO A C 1
ATOM 664 O O . PRO A 1 82 ? 5.102 -15.092 -3.153 1.00 64.12 82 PRO A O 1
ATOM 667 N N . SER A 1 83 ? 6.571 -14.121 -4.539 1.00 60.34 83 SER A N 1
ATOM 668 C CA . SER A 1 83 ? 7.257 -13.338 -3.503 1.00 60.34 83 SER A CA 1
ATOM 669 C C . SER A 1 83 ? 6.415 -12.194 -2.926 1.00 60.34 83 SER A C 1
ATOM 671 O O . SER A 1 83 ? 6.772 -11.668 -1.873 1.00 60.34 83 SER A O 1
ATOM 673 N N . TRP A 1 84 ? 5.355 -11.773 -3.617 1.00 66.44 84 TRP A N 1
ATOM 674 C CA . TRP A 1 84 ? 4.512 -10.642 -3.238 1.00 66.44 84 TRP A CA 1
ATOM 675 C C . TRP A 1 84 ? 3.169 -11.111 -2.686 1.00 66.44 84 TRP A C 1
ATOM 677 O O . TRP A 1 84 ? 2.653 -12.161 -3.067 1.00 66.44 84 TRP A O 1
ATOM 687 N N . TYR A 1 85 ? 2.589 -10.303 -1.800 1.00 72.00 85 TYR A N 1
ATOM 688 C CA . TYR A 1 85 ? 1.273 -10.570 -1.226 1.00 72.00 85 TYR A CA 1
ATOM 689 C C . TYR A 1 85 ? 0.198 -10.314 -2.282 1.00 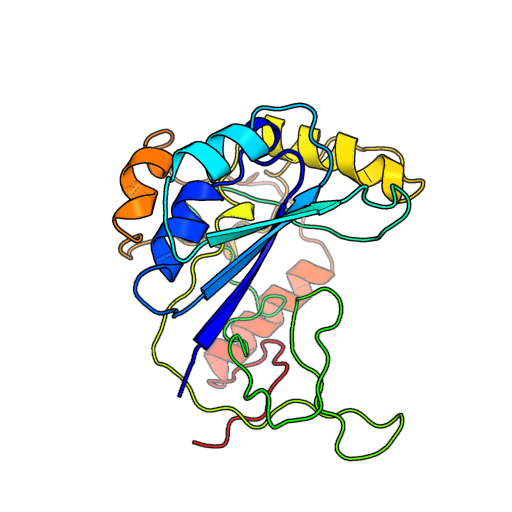72.00 85 TYR A C 1
ATOM 691 O O . TYR A 1 85 ? -0.009 -9.172 -2.693 1.00 72.00 85 TYR A O 1
ATOM 699 N N . ARG A 1 86 ? -0.496 -11.369 -2.718 1.00 80.56 86 ARG A N 1
ATOM 700 C CA . ARG A 1 86 ? -1.675 -11.237 -3.592 1.00 80.56 86 ARG A CA 1
ATOM 701 C C . ARG A 1 86 ? -2.898 -10.725 -2.827 1.00 80.56 86 ARG A C 1
ATOM 703 O O . ARG A 1 86 ? -3.758 -10.066 -3.400 1.00 80.56 86 ARG A O 1
ATOM 710 N N . SER A 1 87 ? -2.942 -10.995 -1.527 1.00 85.88 87 SER A N 1
ATOM 711 C CA . SER A 1 87 ? -3.974 -10.576 -0.581 1.00 85.88 87 SER A CA 1
ATOM 712 C C . SER A 1 87 ? -3.349 -10.420 0.806 1.00 85.88 87 SER A C 1
ATOM 714 O O . SER A 1 87 ? -2.417 -11.143 1.157 1.00 85.88 87 SER A O 1
ATOM 716 N N . GLU A 1 88 ? -3.844 -9.470 1.601 1.00 87.56 88 GLU A N 1
ATOM 717 C CA . GLU A 1 88 ? -3.331 -9.224 2.951 1.00 87.56 88 GLU A CA 1
ATOM 718 C C . GLU A 1 88 ? -4.410 -8.624 3.863 1.00 87.56 88 GLU A C 1
ATOM 720 O O . GLU A 1 88 ? -5.328 -7.947 3.395 1.00 87.56 88 GLU A O 1
ATOM 725 N N . THR A 1 89 ? -4.286 -8.846 5.173 1.00 89.44 89 THR A N 1
ATOM 726 C CA . THR A 1 89 ? -5.171 -8.238 6.173 1.00 89.44 89 THR A CA 1
ATOM 727 C C . THR A 1 89 ? -4.844 -6.753 6.325 1.00 89.44 89 THR A C 1
ATOM 729 O O . THR A 1 89 ? -3.742 -6.389 6.735 1.00 89.44 89 THR A O 1
ATOM 732 N N . ARG A 1 90 ? -5.812 -5.884 6.016 1.00 89.06 90 ARG A N 1
ATOM 733 C CA . ARG A 1 90 ? -5.658 -4.416 6.091 1.00 89.06 90 ARG A CA 1
ATOM 734 C C . ARG A 1 90 ? -6.533 -3.740 7.137 1.00 89.06 90 ARG A C 1
ATOM 736 O O . ARG A 1 90 ? -6.289 -2.590 7.466 1.00 89.06 90 ARG A O 1
ATOM 743 N N . ILE A 1 91 ? -7.503 -4.465 7.682 1.00 90.38 91 ILE A N 1
ATOM 744 C CA . ILE A 1 91 ? -8.400 -3.992 8.733 1.00 90.38 91 ILE A CA 1
ATOM 745 C C . ILE A 1 91 ? -8.379 -5.039 9.841 1.00 90.38 91 ILE A C 1
ATOM 747 O O . ILE A 1 91 ? -8.506 -6.234 9.568 1.00 90.38 91 ILE A O 1
ATOM 751 N N . ILE A 1 92 ? -8.223 -4.594 11.085 1.00 91.44 92 ILE A N 1
ATOM 752 C CA . ILE A 1 92 ? -8.288 -5.449 12.268 1.00 91.44 92 ILE A CA 1
ATOM 753 C C . ILE A 1 92 ? -9.248 -4.837 13.285 1.00 91.44 92 ILE A C 1
ATOM 755 O O . ILE A 1 92 ? -9.344 -3.618 13.408 1.00 91.44 92 ILE A O 1
ATOM 759 N N . LYS A 1 93 ? -9.991 -5.682 14.005 1.00 90.88 93 LYS A N 1
ATOM 760 C CA . LYS A 1 93 ? -10.854 -5.212 15.092 1.00 90.88 93 LYS A CA 1
ATOM 761 C C . LYS A 1 93 ? -9.980 -4.756 16.257 1.00 90.88 93 LYS A C 1
ATOM 763 O O . LYS A 1 93 ? -9.116 -5.511 16.695 1.00 90.88 93 LYS A O 1
ATOM 768 N N . ASN A 1 94 ? -10.261 -3.576 16.799 1.00 88.62 94 ASN A N 1
ATOM 769 C CA . ASN A 1 94 ? -9.570 -3.044 17.979 1.00 88.62 94 ASN A CA 1
ATOM 770 C C . ASN A 1 94 ? -9.802 -3.880 19.254 1.00 88.62 94 ASN A C 1
ATOM 772 O O . ASN A 1 94 ? -9.029 -3.783 20.198 1.00 88.62 94 ASN A O 1
ATOM 776 N N . THR A 1 95 ? -10.822 -4.743 19.269 1.00 91.19 95 THR A N 1
ATOM 777 C CA . THR A 1 95 ? -11.063 -5.719 20.343 1.00 91.19 95 THR A CA 1
ATOM 778 C C . THR A 1 95 ? -10.093 -6.903 20.320 1.00 91.19 95 THR A C 1
ATOM 780 O O . THR A 1 95 ? -10.093 -7.718 21.239 1.00 91.19 95 THR A O 1
ATOM 783 N N . ILE A 1 96 ? -9.263 -7.026 19.278 1.00 92.00 96 ILE A N 1
ATOM 784 C CA . ILE A 1 96 ? -8.264 -8.085 19.145 1.00 92.00 96 ILE A CA 1
ATOM 785 C C . ILE A 1 96 ? -6.894 -7.518 19.506 1.00 92.00 96 ILE A C 1
ATOM 787 O O . ILE A 1 96 ? -6.355 -6.662 18.800 1.00 92.00 96 ILE A O 1
ATOM 791 N N . ARG A 1 97 ? -6.277 -8.071 20.557 1.00 93.81 97 ARG A N 1
ATOM 792 C CA . ARG A 1 97 ? -4.886 -7.766 20.903 1.00 93.81 97 ARG A CA 1
ATOM 793 C C . ARG A 1 97 ? -3.974 -8.146 19.737 1.00 93.81 97 ARG A C 1
ATOM 795 O O . ARG A 1 97 ? -3.816 -9.324 19.409 1.00 93.81 97 ARG A O 1
ATOM 802 N N . SER A 1 98 ? -3.375 -7.145 19.110 1.00 92.25 98 SER A N 1
ATOM 803 C CA . SER A 1 98 ? -2.555 -7.328 17.920 1.00 92.25 98 SER A CA 1
ATOM 804 C C . SER A 1 98 ? -1.495 -6.242 17.788 1.00 92.25 98 SER A C 1
ATOM 806 O O . SER A 1 98 ? -1.565 -5.205 18.443 1.00 92.25 98 SER A O 1
ATOM 808 N N . TYR A 1 99 ? -0.497 -6.502 16.951 1.00 89.81 99 TYR A N 1
ATOM 809 C CA . TYR A 1 99 ? 0.474 -5.508 16.505 1.00 89.81 99 TYR A CA 1
ATOM 810 C C . TYR A 1 99 ? 0.785 -5.726 15.024 1.00 89.81 99 TYR A C 1
ATOM 812 O O . TYR A 1 99 ? 0.563 -6.821 14.496 1.00 89.81 99 TYR A O 1
ATOM 820 N N . ALA A 1 100 ? 1.288 -4.690 14.355 1.00 86.69 100 ALA A N 1
ATOM 821 C CA . ALA A 1 100 ? 1.668 -4.751 12.951 1.00 86.69 100 ALA A CA 1
ATOM 822 C C . ALA A 1 100 ? 3.189 -4.597 12.804 1.00 86.69 100 ALA A C 1
ATOM 824 O O . ALA A 1 100 ? 3.681 -3.471 12.902 1.00 86.69 100 ALA A O 1
ATOM 825 N N . PRO A 1 101 ? 3.949 -5.691 12.591 1.00 80.12 101 PRO A N 1
ATOM 826 C CA . PRO A 1 101 ? 5.373 -5.597 12.282 1.00 80.12 101 PRO A CA 1
ATOM 827 C C . PRO A 1 101 ? 5.569 -4.749 11.026 1.00 80.12 101 PRO A C 1
ATOM 829 O O . PRO A 1 101 ? 5.052 -5.094 9.959 1.00 80.12 101 PRO A O 1
ATOM 832 N N . ASP A 1 102 ? 6.258 -3.620 11.178 1.00 69.88 102 ASP A N 1
ATOM 833 C CA . ASP A 1 102 ? 6.610 -2.698 10.095 1.00 69.88 102 ASP A CA 1
ATOM 834 C C . ASP A 1 102 ? 5.409 -2.193 9.258 1.00 69.88 102 ASP A C 1
ATOM 836 O O . ASP A 1 102 ? 5.548 -1.766 8.114 1.00 69.88 102 ASP A O 1
ATOM 840 N N . GLY A 1 103 ? 4.186 -2.282 9.801 1.00 74.62 103 GLY A N 1
ATOM 841 C CA . GLY A 1 103 ? 2.950 -1.967 9.071 1.00 74.62 103 GLY A CA 1
ATOM 842 C C . GLY A 1 103 ? 2.633 -2.913 7.899 1.00 74.62 103 GLY A C 1
ATOM 843 O O . GLY A 1 103 ? 1.730 -2.634 7.109 1.00 74.62 103 GLY A O 1
ATOM 844 N N . LEU A 1 104 ? 3.352 -4.034 7.761 1.00 77.62 104 LEU A N 1
ATOM 845 C CA . LEU A 1 104 ? 3.237 -4.932 6.609 1.00 77.62 104 LEU A CA 1
ATOM 846 C C . LEU A 1 104 ? 2.035 -5.878 6.706 1.00 77.62 104 LEU A C 1
ATOM 848 O O . LEU A 1 104 ? 1.333 -6.083 5.712 1.00 77.62 104 LEU A O 1
ATOM 852 N N . PHE A 1 105 ? 1.813 -6.451 7.888 1.00 88.06 105 PHE A N 1
ATOM 853 C CA . PHE A 1 105 ? 0.752 -7.412 8.204 1.00 88.06 105 PHE A CA 1
ATOM 854 C C . PHE A 1 105 ? 0.415 -7.355 9.699 1.00 88.06 105 PHE A C 1
ATOM 856 O O . PHE A 1 105 ? 1.054 -6.621 10.445 1.00 88.06 105 PHE A O 1
ATOM 863 N N . TRP A 1 106 ? -0.562 -8.145 10.147 1.00 91.00 106 TRP A N 1
ATOM 864 C CA . TRP A 1 106 ? -0.972 -8.207 11.552 1.00 91.00 106 TRP A CA 1
ATOM 865 C C . TRP A 1 106 ? -0.548 -9.509 12.227 1.00 91.00 106 TRP A C 1
ATOM 867 O O . TRP A 1 106 ? -0.669 -10.597 11.661 1.00 91.00 106 TRP A O 1
ATOM 877 N N . VAL A 1 107 ? -0.126 -9.400 13.484 1.00 93.00 107 VAL A N 1
ATOM 878 C CA . VAL A 1 107 ? 0.084 -10.529 14.393 1.00 93.00 107 VAL A CA 1
ATOM 879 C C . VAL A 1 107 ? -0.893 -10.400 15.552 1.00 93.00 107 VAL A C 1
ATOM 881 O O . VAL A 1 107 ? -0.925 -9.380 16.237 1.00 93.00 107 VAL A O 1
ATOM 884 N N . VAL A 1 108 ? -1.690 -11.443 15.774 1.00 95.31 108 VAL A N 1
ATOM 885 C CA . VAL A 1 108 ? -2.638 -11.543 16.887 1.00 95.31 108 VAL A CA 1
ATOM 886 C C . VAL A 1 108 ? -1.977 -12.259 18.056 1.00 95.31 108 VAL A C 1
ATOM 888 O O . VAL A 1 108 ? -1.351 -13.304 17.872 1.00 95.31 108 VAL A O 1
ATOM 891 N N . LEU A 1 109 ? -2.140 -11.705 19.255 1.00 94.56 109 LEU A N 1
ATOM 892 C CA . LEU A 1 109 ? -1.571 -12.215 20.498 1.00 94.56 109 LEU A CA 1
ATOM 893 C C . LEU A 1 109 ? -2.688 -12.747 21.402 1.00 94.56 109 LEU A C 1
ATOM 895 O O . LEU A 1 109 ? -3.230 -12.006 22.219 1.00 94.56 109 LEU A O 1
ATOM 899 N N . ASP A 1 110 ? -3.012 -14.036 21.283 1.00 91.12 110 ASP A N 1
ATOM 900 C CA . ASP A 1 110 ? -3.949 -14.689 22.215 1.00 91.12 110 ASP A CA 1
ATOM 901 C C . ASP A 1 110 ? -3.300 -14.926 23.591 1.00 91.12 110 ASP A C 1
ATOM 903 O O . ASP A 1 110 ? -3.973 -14.944 24.617 1.00 91.12 110 ASP A O 1
ATOM 907 N N . LYS A 1 111 ? -1.972 -15.113 23.611 1.00 91.44 111 LYS A N 1
ATOM 908 C CA . LYS A 1 111 ? -1.149 -15.318 24.810 1.00 91.44 111 LYS A CA 1
ATOM 909 C C . LYS A 1 111 ? 0.078 -14.410 24.758 1.00 91.44 111 LYS A C 1
ATOM 911 O O . LYS A 1 111 ? 0.485 -13.942 23.693 1.00 91.44 111 LYS A O 1
ATOM 916 N N . ASN A 1 112 ? 0.703 -14.172 25.909 1.00 89.81 112 ASN A N 1
ATOM 917 C CA . ASN A 1 112 ? 1.944 -13.399 25.966 1.00 89.81 112 ASN A CA 1
ATOM 918 C C . ASN A 1 112 ? 3.048 -14.071 25.131 1.00 89.81 112 ASN A C 1
ATOM 920 O O . ASN A 1 112 ? 3.219 -15.287 25.181 1.00 89.81 112 ASN A O 1
ATOM 924 N N . LYS A 1 113 ? 3.795 -13.259 24.368 1.00 85.12 113 LYS A N 1
ATOM 925 C CA . LYS A 1 113 ? 4.962 -13.652 23.550 1.00 85.12 113 LYS A CA 1
ATOM 926 C C . LYS A 1 113 ? 4.699 -14.668 22.424 1.00 85.12 113 LYS A C 1
ATOM 928 O O . LYS A 1 113 ? 5.622 -14.975 21.681 1.00 85.12 113 LYS A O 1
ATOM 933 N N . THR A 1 114 ? 3.467 -15.152 22.255 1.00 91.62 114 THR A N 1
ATOM 934 C CA . THR A 1 114 ? 3.110 -16.120 21.208 1.00 91.62 114 THR A CA 1
ATOM 935 C C . THR A 1 114 ? 2.107 -15.493 20.252 1.00 91.62 114 THR A C 1
ATOM 937 O O . THR A 1 114 ? 0.957 -15.244 20.615 1.00 91.62 114 THR A O 1
ATOM 940 N N . GLY A 1 115 ? 2.563 -15.217 19.031 1.00 93.69 115 GLY A N 1
ATOM 941 C CA . GLY A 1 115 ? 1.750 -14.629 17.975 1.00 93.69 115 GLY A CA 1
ATOM 942 C C . GLY A 1 115 ? 1.224 -15.659 16.986 1.00 93.69 115 GLY A C 1
ATOM 943 O O . GLY A 1 115 ? 1.876 -16.662 16.703 1.00 93.69 115 GLY A O 1
ATOM 944 N N . ARG A 1 116 ? 0.057 -15.377 16.412 1.00 94.44 116 ARG A N 1
ATOM 945 C CA . ARG A 1 116 ? -0.470 -16.082 15.240 1.00 94.44 116 ARG A CA 1
ATOM 946 C C . ARG A 1 116 ? -0.982 -15.094 14.205 1.00 94.44 116 ARG A C 1
ATOM 948 O O . ARG A 1 116 ? -1.296 -13.947 14.522 1.00 94.44 116 ARG A O 1
ATOM 955 N N . TYR A 1 117 ? -1.153 -15.562 12.977 1.00 95.00 117 TYR A N 1
ATOM 956 C CA . TYR A 1 117 ? -1.843 -14.772 11.970 1.00 95.00 117 TYR A CA 1
ATOM 957 C C . TYR A 1 117 ? -3.353 -14.664 12.257 1.00 95.00 117 TYR A C 1
ATOM 959 O O . TYR A 1 117 ? -3.953 -15.569 12.862 1.00 95.00 117 TYR A O 1
ATOM 967 N N . PRO A 1 118 ? -3.987 -13.542 11.874 1.00 94.88 118 PRO A N 1
ATOM 968 C CA . PRO A 1 118 ? -5.420 -13.351 12.029 1.00 94.88 118 PRO A CA 1
ATOM 969 C C . PRO A 1 118 ? -6.215 -14.374 11.212 1.00 94.88 118 PRO A C 1
ATOM 971 O O . PRO A 1 118 ? -5.810 -14.808 10.133 1.00 94.88 118 PRO A O 1
ATOM 974 N N . LYS A 1 119 ? -7.392 -14.730 11.731 1.00 95.25 119 LYS A N 1
ATOM 975 C CA . LYS A 1 119 ? -8.449 -15.355 10.933 1.00 95.25 119 LYS A CA 1
ATOM 976 C C . LYS A 1 119 ? -9.115 -14.241 10.128 1.00 95.25 119 LYS A C 1
ATOM 978 O O . LYS A 1 119 ? -9.538 -13.257 10.732 1.00 95.25 119 LYS A O 1
ATOM 983 N N . ALA A 1 120 ? -9.188 -14.381 8.812 1.00 94.44 120 ALA A N 1
ATOM 984 C CA . ALA A 1 120 ? -9.638 -13.313 7.925 1.00 94.44 120 ALA A CA 1
ATOM 985 C C . ALA A 1 120 ? -10.719 -13.786 6.948 1.00 94.44 120 ALA A C 1
ATOM 987 O O . ALA A 1 120 ? -10.809 -14.971 6.620 1.00 94.44 120 ALA A O 1
ATOM 988 N N . VAL A 1 121 ? -11.511 -12.821 6.486 1.00 92.50 121 VAL A N 1
ATOM 989 C CA . VAL A 1 121 ? -12.495 -12.958 5.408 1.00 92.50 121 VAL A CA 1
ATOM 990 C C . VAL A 1 121 ? -12.128 -11.991 4.290 1.00 92.50 121 VAL A C 1
ATOM 992 O O . VAL A 1 121 ? -11.547 -10.933 4.549 1.00 92.50 121 VAL A O 1
ATOM 995 N N . HIS A 1 122 ? -12.436 -12.351 3.048 1.00 91.69 122 HIS A N 1
ATOM 996 C CA . HIS A 1 122 ? -12.130 -11.498 1.906 1.00 91.69 122 HIS A CA 1
ATOM 997 C C . HIS A 1 122 ? -13.127 -10.331 1.819 1.00 91.69 122 HIS A C 1
ATOM 999 O O . HIS A 1 122 ? -14.334 -10.550 1.794 1.00 91.69 122 HIS A O 1
ATOM 1005 N N . SER A 1 123 ? -12.640 -9.089 1.747 1.00 89.81 123 SER A N 1
ATOM 1006 C CA . SER A 1 123 ? -13.510 -7.902 1.653 1.00 89.81 123 SER A CA 1
ATOM 1007 C C . SER A 1 123 ? -14.041 -7.635 0.241 1.00 89.81 123 SER A C 1
ATOM 1009 O O . SER A 1 123 ? -14.935 -6.818 0.066 1.00 89.81 123 SER A O 1
ATOM 1011 N N . GLY A 1 124 ? -13.449 -8.260 -0.781 1.00 88.38 124 GLY A N 1
ATOM 1012 C CA . GLY A 1 124 ? -13.735 -7.974 -2.193 1.00 88.38 124 GLY A CA 1
ATOM 1013 C C . GLY A 1 124 ? -13.032 -6.719 -2.727 1.00 88.38 124 GLY A C 1
ATOM 1014 O O . GLY A 1 124 ? -12.990 -6.512 -3.938 1.00 88.38 124 GLY A O 1
ATOM 1015 N N . ALA A 1 125 ? -12.435 -5.907 -1.851 1.00 85.62 125 ALA A N 1
ATOM 1016 C CA . ALA A 1 125 ? -11.741 -4.686 -2.236 1.00 85.62 125 ALA A CA 1
ATOM 1017 C C . ALA A 1 125 ? -10.389 -4.978 -2.906 1.00 85.62 125 ALA A C 1
ATOM 1019 O O . ALA A 1 125 ? -9.681 -5.922 -2.548 1.00 85.62 125 ALA A O 1
ATOM 1020 N N . LYS A 1 126 ? -10.002 -4.115 -3.849 1.00 83.31 126 LYS A N 1
ATOM 1021 C CA . LYS A 1 126 ? -8.685 -4.134 -4.497 1.00 83.31 126 LYS A CA 1
ATOM 1022 C C . LYS A 1 126 ? -7.874 -2.937 -4.023 1.00 83.31 126 LYS A C 1
ATOM 1024 O O . LYS A 1 126 ? -8.356 -1.810 -4.059 1.00 83.31 126 LYS A O 1
ATOM 1029 N N . ILE A 1 127 ? -6.637 -3.187 -3.606 1.00 82.62 127 ILE A N 1
ATOM 1030 C CA . ILE A 1 127 ? -5.690 -2.147 -3.203 1.00 82.62 127 ILE A CA 1
ATOM 1031 C C . ILE A 1 127 ? -4.551 -2.134 -4.214 1.00 82.62 127 ILE A C 1
ATOM 1033 O O . ILE A 1 127 ? -3.914 -3.157 -4.457 1.00 82.62 127 ILE A O 1
ATOM 1037 N N . TYR A 1 128 ? -4.299 -0.963 -4.788 1.00 82.31 128 TYR A N 1
ATOM 1038 C CA . TYR A 1 128 ? -3.223 -0.745 -5.747 1.00 82.31 128 TYR A CA 1
ATOM 1039 C C . TYR A 1 128 ? -2.037 -0.092 -5.046 1.00 82.31 128 TYR A C 1
ATOM 1041 O O . TYR A 1 128 ? -2.188 0.924 -4.370 1.00 82.31 128 TYR A O 1
ATOM 1049 N N . HIS A 1 129 ? -0.852 -0.677 -5.201 1.00 80.94 129 HIS A N 1
ATOM 1050 C CA . HIS A 1 129 ? 0.353 -0.181 -4.553 1.00 80.94 129 HIS A CA 1
ATOM 1051 C C . HIS A 1 129 ? 1.191 0.669 -5.518 1.00 80.94 129 HIS A C 1
ATOM 1053 O O . HIS A 1 129 ? 2.010 0.153 -6.280 1.00 80.94 129 HIS A O 1
ATOM 1059 N N . TYR A 1 130 ? 1.044 1.990 -5.417 1.00 82.25 130 TYR A N 1
ATOM 1060 C CA . TYR A 1 130 ? 1.688 2.956 -6.310 1.00 82.25 130 TYR A CA 1
ATOM 1061 C C . TYR A 1 130 ? 3.119 3.356 -5.916 1.00 82.25 130 TYR A C 1
ATOM 1063 O O . TYR A 1 130 ? 3.767 4.158 -6.572 1.00 82.25 130 TYR A O 1
ATOM 1071 N N . GLY A 1 131 ? 3.688 2.791 -4.848 1.00 74.19 131 GLY A N 1
ATOM 1072 C CA . GLY A 1 131 ? 5.088 3.088 -4.504 1.00 74.19 131 GLY A CA 1
ATOM 1073 C C . GLY A 1 131 ? 6.075 2.645 -5.589 1.00 74.19 131 GLY A C 1
ATOM 1074 O O . GLY A 1 131 ? 7.184 3.180 -5.655 1.00 74.19 131 GLY A O 1
ATOM 1075 N N . TRP A 1 132 ? 5.640 1.705 -6.435 1.00 73.62 132 TRP A N 1
ATOM 1076 C CA . TRP A 1 132 ? 6.344 1.335 -7.641 1.00 73.62 132 TRP A CA 1
ATOM 1077 C C . TRP A 1 132 ? 6.226 2.491 -8.646 1.00 73.62 132 TRP A C 1
ATOM 1079 O O . TRP A 1 132 ? 7.232 3.034 -9.009 1.00 73.62 132 TRP A O 1
ATOM 1089 N N . THR A 1 133 ? 5.096 3.124 -8.878 1.00 76.50 133 THR A N 1
ATOM 1090 C CA . THR A 1 133 ? 4.801 4.009 -10.017 1.00 76.50 133 THR A CA 1
ATOM 1091 C C . THR A 1 133 ? 5.561 5.340 -10.253 1.00 76.50 133 THR A C 1
ATOM 1093 O O . THR A 1 133 ? 5.094 6.179 -11.013 1.00 76.50 133 THR A O 1
ATOM 1096 N N . ARG A 1 134 ? 6.736 5.538 -9.655 1.00 80.69 134 ARG A N 1
ATOM 1097 C CA . ARG A 1 134 ? 7.580 6.740 -9.648 1.00 80.69 134 ARG A CA 1
ATOM 1098 C C . ARG A 1 134 ? 8.707 6.665 -10.683 1.00 80.69 134 ARG A C 1
ATOM 1100 O O . ARG A 1 134 ? 9.052 5.580 -11.146 1.00 80.69 134 ARG A O 1
ATOM 1107 N N . SER A 1 135 ? 9.319 7.808 -11.003 1.00 79.00 135 SER A N 1
ATOM 1108 C CA . SER A 1 135 ? 10.461 7.840 -11.927 1.00 79.00 135 SER A CA 1
ATOM 1109 C C . SER A 1 135 ? 11.687 7.130 -11.340 1.00 79.00 135 SER A C 1
ATOM 1111 O O . SER A 1 135 ? 11.868 7.063 -10.119 1.00 79.00 135 SER A O 1
ATOM 1113 N N . GLU A 1 136 ? 12.574 6.628 -12.203 1.00 80.94 136 GLU A N 1
ATOM 1114 C CA . GLU A 1 136 ? 13.835 6.011 -11.771 1.00 80.94 136 GLU A CA 1
ATOM 1115 C C . GLU A 1 136 ? 14.688 6.956 -10.914 1.00 80.94 136 GLU A C 1
ATOM 1117 O O . GLU A 1 136 ? 15.291 6.534 -9.923 1.00 80.94 136 GLU A O 1
ATOM 1122 N N . GLU A 1 137 ? 14.671 8.248 -11.237 1.00 81.06 137 GLU A N 1
ATOM 1123 C CA . GLU A 1 137 ? 15.308 9.293 -10.444 1.00 81.06 137 GLU A CA 1
ATOM 1124 C C . GLU A 1 137 ? 14.699 9.389 -9.038 1.00 81.06 137 GLU A C 1
ATOM 1126 O O . GLU A 1 137 ? 15.427 9.303 -8.051 1.00 81.06 137 GLU A O 1
ATOM 1131 N N . GLN A 1 138 ? 13.369 9.475 -8.915 1.00 83.44 138 GLN A N 1
ATOM 1132 C CA . GLN A 1 138 ? 12.678 9.536 -7.619 1.00 83.44 138 GLN A CA 1
ATOM 1133 C C . GLN A 1 138 ? 12.914 8.275 -6.781 1.00 83.44 138 GLN A C 1
ATOM 1135 O O . GLN A 1 138 ? 13.054 8.329 -5.553 1.00 83.44 138 GLN A O 1
ATOM 1140 N N . MET A 1 139 ? 12.986 7.117 -7.431 1.00 82.94 139 MET A N 1
ATOM 1141 C CA . MET A 1 139 ? 13.307 5.862 -6.768 1.00 82.94 139 MET A CA 1
ATOM 1142 C C . MET A 1 139 ? 14.744 5.817 -6.249 1.00 82.94 139 MET A C 1
ATOM 1144 O O . MET A 1 139 ? 14.968 5.416 -5.101 1.00 82.94 139 MET A O 1
ATOM 1148 N N . ASN A 1 140 ? 15.715 6.242 -7.059 1.00 85.38 140 ASN A N 1
ATOM 1149 C CA . ASN A 1 140 ? 17.111 6.332 -6.643 1.00 85.38 140 ASN A CA 1
ATOM 1150 C C . ASN A 1 140 ? 17.306 7.415 -5.572 1.00 85.38 140 ASN A C 1
ATOM 1152 O O . ASN A 1 140 ? 17.991 7.159 -4.583 1.00 85.38 140 ASN A O 1
ATOM 1156 N N . LEU A 1 141 ? 16.618 8.557 -5.668 1.00 86.31 141 LEU A N 1
ATOM 1157 C CA . LEU A 1 141 ? 16.607 9.607 -4.647 1.00 86.31 141 LEU A CA 1
ATOM 1158 C C . LEU A 1 141 ? 16.062 9.087 -3.316 1.00 86.31 141 LEU A C 1
ATOM 1160 O O . LEU A 1 141 ? 16.705 9.268 -2.279 1.00 86.31 141 LEU A O 1
ATOM 1164 N N . LYS A 1 142 ? 14.926 8.374 -3.334 1.00 85.19 142 LYS A N 1
ATOM 1165 C CA . LYS A 1 142 ? 14.410 7.678 -2.146 1.00 85.19 142 LYS A CA 1
ATOM 1166 C C . LYS A 1 142 ? 15.467 6.743 -1.588 1.00 85.19 142 LYS A C 1
ATOM 1168 O O . LYS A 1 142 ? 15.746 6.790 -0.394 1.00 85.19 142 LYS A O 1
ATOM 1173 N N . SER A 1 143 ? 16.053 5.891 -2.427 1.00 83.44 143 SER A N 1
ATOM 1174 C CA . SER A 1 143 ? 17.080 4.964 -1.968 1.00 83.44 143 SER A CA 1
ATOM 1175 C C . SER A 1 143 ? 18.252 5.712 -1.329 1.00 83.44 143 SER A C 1
ATOM 1177 O O . SER A 1 143 ? 18.695 5.310 -0.260 1.00 83.44 143 SER A O 1
ATOM 1179 N N . LYS A 1 144 ? 18.739 6.798 -1.931 1.00 84.75 144 LYS A N 1
ATOM 1180 C CA . LYS A 1 144 ? 19.830 7.620 -1.398 1.00 84.75 144 LYS A CA 1
ATOM 1181 C C . LYS A 1 144 ? 19.469 8.228 -0.042 1.00 84.75 144 LYS A C 1
ATOM 1183 O O . LYS A 1 144 ? 20.251 8.126 0.901 1.00 84.75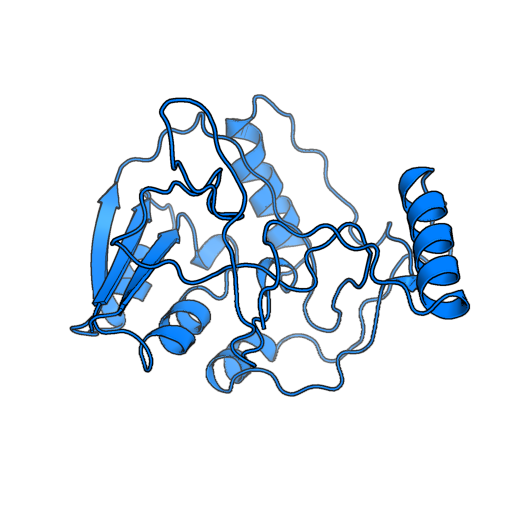 144 LYS A O 1
ATOM 1188 N N . LYS A 1 145 ? 18.266 8.796 0.086 1.00 82.44 145 LYS A N 1
ATOM 1189 C CA . LYS A 1 145 ? 17.787 9.421 1.330 1.00 82.44 145 LYS A CA 1
ATOM 1190 C C . LYS A 1 145 ? 17.454 8.418 2.432 1.00 82.44 145 LYS A C 1
ATOM 1192 O O . LYS A 1 145 ? 17.584 8.772 3.594 1.00 82.44 145 LYS A O 1
ATOM 1197 N N . VAL A 1 146 ? 17.046 7.197 2.094 1.00 77.62 146 VAL A N 1
ATOM 1198 C CA . VAL A 1 146 ? 16.665 6.164 3.072 1.00 77.62 146 VAL A CA 1
ATOM 1199 C C . VAL A 1 146 ? 17.856 5.297 3.482 1.00 77.62 146 VAL A C 1
ATOM 1201 O O . VAL A 1 146 ? 17.932 4.872 4.629 1.00 77.62 146 VAL A O 1
ATOM 1204 N N . GLN A 1 147 ? 18.819 5.036 2.590 1.00 75.56 147 GLN A N 1
ATOM 1205 C CA . GLN A 1 147 ? 19.970 4.177 2.903 1.00 75.56 147 GLN A CA 1
ATOM 1206 C C . GLN A 1 147 ? 20.889 4.723 3.998 1.00 75.56 147 GLN A C 1
ATOM 1208 O O . GLN A 1 147 ? 21.468 3.922 4.735 1.00 75.56 147 GLN A O 1
ATOM 1213 N N . LYS A 1 148 ? 20.933 6.048 4.189 1.00 72.94 148 LYS A N 1
ATOM 1214 C CA . LYS A 1 148 ? 21.660 6.678 5.303 1.00 72.94 148 LYS A CA 1
ATOM 1215 C C . LYS A 1 148 ? 21.175 6.199 6.677 1.00 72.94 148 LYS A C 1
ATOM 1217 O O . LYS A 1 148 ? 21.978 6.053 7.586 1.00 72.94 148 LYS A O 1
ATOM 1222 N N . TYR A 1 149 ? 19.891 5.865 6.799 1.00 69.00 149 TYR A N 1
ATOM 1223 C CA . TYR A 1 149 ? 19.311 5.330 8.030 1.00 69.00 149 TYR A CA 1
ATOM 1224 C C . TYR A 1 149 ? 19.755 3.882 8.305 1.00 69.00 149 TYR A C 1
ATOM 1226 O O . TYR A 1 149 ? 19.682 3.411 9.437 1.00 69.00 149 TYR A O 1
ATOM 1234 N N . TRP A 1 150 ? 20.265 3.187 7.277 1.00 67.19 150 TRP A N 1
ATOM 1235 C CA . TRP A 1 150 ? 20.684 1.782 7.317 1.00 67.19 150 TRP A CA 1
ATOM 1236 C C . TRP A 1 150 ? 22.177 1.553 7.528 1.00 67.19 150 TRP A C 1
ATOM 1238 O O . TRP A 1 150 ? 22.587 0.393 7.463 1.00 67.19 150 TRP A O 1
ATOM 1248 N N . ASN A 1 151 ? 22.987 2.600 7.720 1.00 72.19 151 ASN A N 1
ATOM 1249 C CA . ASN A 1 151 ? 24.447 2.525 7.557 1.00 72.19 151 ASN A CA 1
ATOM 1250 C C . ASN A 1 151 ? 24.829 1.825 6.236 1.00 72.19 151 ASN A C 1
ATOM 1252 O O . ASN A 1 151 ? 25.765 1.029 6.181 1.00 72.19 151 ASN A O 1
ATOM 1256 N N . LYS A 1 152 ? 24.053 2.066 5.169 1.00 75.81 152 LYS A N 1
ATOM 1257 C CA . LYS A 1 152 ? 24.309 1.520 3.833 1.00 75.81 152 LYS A CA 1
ATOM 1258 C C . LYS A 1 152 ? 24.708 2.634 2.884 1.00 75.81 152 LYS A C 1
ATOM 1260 O O . LYS A 1 152 ? 24.158 3.732 2.932 1.00 75.81 152 LYS A O 1
ATOM 1265 N N . THR A 1 153 ? 25.636 2.322 1.990 1.00 75.62 153 THR A N 1
ATOM 1266 C CA . THR A 1 153 ? 26.000 3.200 0.884 1.00 75.62 153 THR A CA 1
ATOM 1267 C C . THR A 1 153 ? 25.044 2.976 -0.276 1.00 75.62 153 THR A C 1
ATOM 1269 O O . THR A 1 153 ? 24.851 1.849 -0.742 1.00 75.62 153 THR A O 1
ATOM 1272 N N . HIS A 1 154 ? 24.432 4.064 -0.745 1.00 78.81 154 HIS A N 1
ATOM 1273 C CA . HIS A 1 154 ? 23.566 4.004 -1.911 1.00 78.81 154 HIS A CA 1
ATOM 1274 C C . HIS A 1 154 ? 24.352 3.518 -3.125 1.00 78.81 154 HIS A C 1
ATOM 1276 O O . HIS A 1 154 ? 25.354 4.112 -3.512 1.00 78.81 154 HIS A O 1
ATOM 1282 N N . LYS A 1 155 ? 23.849 2.448 -3.736 1.00 82.12 155 LYS A N 1
ATOM 1283 C CA . LYS A 1 155 ? 24.207 2.041 -5.089 1.00 82.12 155 LYS A CA 1
ATOM 1284 C C . LYS A 1 155 ? 23.057 2.434 -5.998 1.00 82.12 155 LYS A C 1
ATOM 1286 O O . LYS A 1 155 ? 21.908 2.136 -5.661 1.00 82.12 155 LYS A O 1
ATOM 1291 N N . GLN A 1 156 ? 23.373 3.089 -7.109 1.00 82.56 156 GLN A N 1
ATOM 1292 C CA . GLN A 1 156 ? 22.387 3.375 -8.139 1.00 82.56 156 GLN A CA 1
ATOM 1293 C C . GLN A 1 156 ? 21.814 2.052 -8.647 1.00 82.56 156 GLN A C 1
ATOM 1295 O O . GLN A 1 156 ? 22.552 1.111 -8.943 1.00 82.56 156 GLN A O 1
ATOM 1300 N N . ILE A 1 157 ? 20.490 1.967 -8.671 1.00 83.25 157 ILE A N 1
ATOM 1301 C CA . ILE A 1 157 ? 19.768 0.770 -9.084 1.00 83.25 157 ILE A CA 1
ATOM 1302 C C . ILE A 1 157 ? 19.243 1.032 -10.486 1.00 83.25 157 ILE A C 1
ATOM 1304 O O . ILE A 1 157 ? 18.477 1.973 -10.676 1.00 83.25 157 ILE A O 1
ATOM 1308 N N . ASN A 1 158 ? 19.641 0.183 -11.432 1.00 84.50 158 ASN A N 1
ATOM 1309 C CA . ASN A 1 158 ? 19.013 0.109 -12.742 1.00 84.50 158 ASN A CA 1
ATOM 1310 C C . ASN A 1 158 ? 17.773 -0.784 -12.628 1.00 84.50 158 ASN A C 1
ATOM 1312 O O . ASN A 1 158 ? 17.881 -2.000 -12.465 1.00 84.50 158 ASN A O 1
ATOM 1316 N N . TYR A 1 159 ? 16.591 -0.179 -12.701 1.00 82.62 159 TYR A N 1
ATOM 1317 C CA . TYR A 1 159 ? 15.322 -0.889 -12.518 1.00 82.62 159 TYR A CA 1
ATOM 1318 C C . TYR A 1 159 ? 14.916 -1.727 -13.737 1.00 82.62 159 TYR A C 1
ATOM 1320 O O . TYR A 1 159 ? 13.987 -2.526 -13.633 1.00 82.62 159 TYR A O 1
ATOM 1328 N N . LYS A 1 160 ? 15.618 -1.592 -14.873 1.00 86.06 160 LYS A N 1
ATOM 1329 C CA . LYS A 1 160 ? 15.416 -2.438 -16.059 1.00 86.06 160 LYS A CA 1
ATOM 1330 C C . LYS A 1 160 ? 15.973 -3.852 -15.876 1.00 86.06 160 LYS A C 1
ATOM 1332 O O . LYS A 1 160 ? 15.589 -4.743 -16.629 1.00 86.06 160 LYS A O 1
ATOM 1337 N N . GLU A 1 161 ? 16.843 -4.069 -14.887 1.00 88.75 161 GLU A N 1
ATOM 1338 C CA . GLU A 1 161 ? 17.395 -5.384 -14.535 1.00 88.75 161 GLU A CA 1
ATOM 1339 C C . GLU A 1 161 ? 16.401 -6.199 -13.699 1.00 88.75 161 GLU A C 1
ATOM 1341 O O . GLU A 1 161 ? 16.577 -6.400 -12.496 1.00 88.75 161 GLU A O 1
ATOM 1346 N N . ILE A 1 162 ? 15.324 -6.633 -14.346 1.00 87.75 162 ILE A N 1
ATOM 1347 C CA . ILE A 1 162 ? 14.259 -7.424 -13.736 1.00 87.75 162 ILE A CA 1
ATOM 1348 C C . ILE A 1 162 ? 13.772 -8.493 -14.710 1.00 87.75 162 ILE A C 1
ATOM 1350 O O . ILE A 1 162 ? 13.756 -8.290 -15.925 1.00 87.75 162 ILE A O 1
ATOM 1354 N N . ASP A 1 163 ? 13.326 -9.626 -14.172 1.00 88.00 163 ASP A N 1
ATOM 1355 C CA . ASP A 1 163 ? 12.635 -10.652 -14.946 1.00 88.00 163 ASP A CA 1
ATOM 1356 C C . ASP A 1 163 ? 11.450 -10.070 -15.758 1.00 88.00 163 ASP A C 1
ATOM 1358 O O . ASP A 1 163 ? 10.447 -9.605 -15.217 1.00 88.00 163 ASP A O 1
ATOM 1362 N N . ASN A 1 164 ? 11.534 -10.142 -17.087 1.00 86.00 164 ASN A N 1
ATOM 1363 C CA . ASN A 1 164 ? 10.484 -9.656 -17.980 1.00 86.00 164 ASN A CA 1
ATOM 1364 C C . ASN A 1 164 ? 9.165 -10.449 -17.895 1.00 86.00 164 ASN A C 1
ATOM 1366 O O . ASN A 1 164 ? 8.103 -9.906 -18.192 1.00 86.00 164 ASN A O 1
ATOM 1370 N N . GLN A 1 165 ? 9.187 -11.712 -17.456 1.00 84.94 165 GLN A N 1
ATOM 1371 C CA . GLN A 1 165 ? 7.992 -12.564 -17.423 1.00 84.94 165 GLN A CA 1
ATOM 1372 C C . GLN A 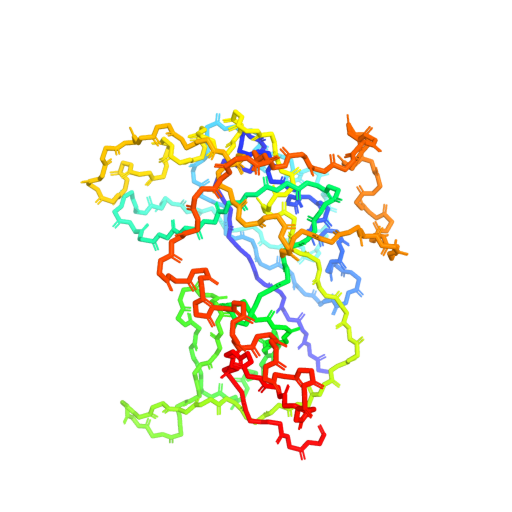1 165 ? 6.997 -12.163 -16.331 1.00 84.94 165 GLN A C 1
ATOM 1374 O O . GLN A 1 165 ? 5.805 -12.482 -16.441 1.00 84.94 165 GLN A O 1
ATOM 1379 N N . ILE A 1 166 ? 7.475 -11.473 -15.291 1.00 84.50 166 ILE A N 1
ATOM 1380 C CA . ILE A 1 166 ? 6.648 -11.013 -14.169 1.00 84.50 166 ILE A CA 1
ATOM 1381 C C . ILE A 1 166 ? 6.007 -9.645 -14.420 1.00 84.50 166 ILE A C 1
ATOM 1383 O O . ILE A 1 166 ? 5.146 -9.240 -13.637 1.00 84.50 166 ILE A O 1
ATOM 1387 N N . ILE A 1 167 ? 6.397 -8.956 -15.499 1.00 84.38 167 ILE A N 1
ATOM 1388 C CA . ILE A 1 167 ? 5.776 -7.708 -15.943 1.00 84.38 167 ILE A CA 1
ATOM 1389 C C . ILE A 1 167 ? 4.505 -8.058 -16.707 1.00 84.38 167 ILE A C 1
ATOM 1391 O O . ILE A 1 167 ? 4.521 -8.835 -17.666 1.00 84.38 167 ILE A O 1
ATOM 1395 N N . LYS A 1 168 ? 3.386 -7.493 -16.263 1.00 82.81 168 LYS A N 1
ATOM 1396 C CA . LYS A 1 168 ? 2.087 -7.649 -16.910 1.00 82.81 168 LYS A CA 1
ATOM 1397 C C . LYS A 1 168 ? 1.496 -6.285 -17.216 1.00 82.81 168 LYS A C 1
ATOM 1399 O O . LYS A 1 168 ? 1.594 -5.359 -16.410 1.00 82.81 168 LYS A O 1
ATOM 1404 N N . GLU A 1 169 ? 0.860 -6.202 -18.378 1.00 83.94 169 GLU A N 1
ATOM 1405 C CA . GLU A 1 169 ? 0.019 -5.070 -18.738 1.00 83.94 169 GLU A CA 1
ATOM 1406 C C . GLU A 1 169 ? -1.138 -4.956 -17.743 1.00 83.94 169 GLU A C 1
ATOM 1408 O O . GLU A 1 169 ? -1.817 -5.939 -17.422 1.00 83.94 169 GLU A O 1
ATOM 1413 N N . PHE A 1 170 ? -1.368 -3.741 -17.257 1.00 85.06 170 PHE A N 1
ATOM 1414 C CA . PHE A 1 170 ? -2.511 -3.446 -16.415 1.00 85.06 170 PHE A CA 1
ATOM 1415 C C . PHE A 1 170 ? -3.736 -3.123 -17.281 1.00 85.06 170 PHE A C 1
ATOM 1417 O O . PHE A 1 170 ? -3.798 -2.072 -17.904 1.00 85.06 170 PHE A O 1
ATOM 1424 N N . LYS A 1 171 ? -4.729 -4.021 -17.289 1.00 81.06 171 LYS A N 1
ATOM 1425 C CA . LYS A 1 171 ? -5.990 -3.858 -18.046 1.00 81.06 171 LYS A CA 1
ATOM 1426 C C . LYS A 1 171 ? -7.176 -3.386 -17.194 1.00 81.06 171 LYS A C 1
ATOM 1428 O O . LYS A 1 171 ? -8.309 -3.371 -17.660 1.00 81.06 171 LYS A O 1
ATOM 1433 N N . GLY A 1 172 ? -6.940 -3.100 -15.915 1.00 80.75 172 GLY A N 1
ATOM 1434 C CA . GLY A 1 172 ? -7.983 -2.668 -14.987 1.00 80.75 172 GLY A CA 1
ATOM 1435 C C . GLY A 1 172 ? -8.231 -1.162 -15.035 1.00 80.75 172 GLY A C 1
ATOM 1436 O O . GLY A 1 172 ? -7.645 -0.432 -15.827 1.00 80.75 172 GLY A O 1
ATOM 1437 N N . THR A 1 173 ? -9.069 -0.682 -14.119 1.00 81.75 173 THR A N 1
ATOM 1438 C CA . THR A 1 173 ? -9.301 0.753 -13.915 1.00 81.75 173 THR A CA 1
ATOM 1439 C C . THR A 1 173 ? -8.673 1.191 -12.598 1.00 81.75 173 THR A C 1
ATOM 1441 O O . THR A 1 173 ? -8.896 0.570 -11.558 1.00 81.75 173 THR A O 1
ATOM 1444 N N . HIS A 1 174 ? -7.889 2.267 -12.632 1.00 85.81 174 HIS A N 1
ATOM 1445 C CA . HIS A 1 174 ? -7.363 2.889 -11.421 1.00 85.81 174 HIS A CA 1
ATOM 1446 C C . HIS A 1 174 ? -8.446 3.719 -10.709 1.00 85.81 174 HIS A C 1
ATOM 1448 O O . HIS A 1 174 ? -9.360 4.226 -11.366 1.00 85.81 174 HIS A O 1
ATOM 1454 N N . PRO A 1 175 ? -8.356 3.911 -9.378 1.00 86.31 175 PRO A N 1
ATOM 1455 C CA . PRO A 1 175 ? -9.248 4.814 -8.659 1.00 86.31 175 PRO A CA 1
ATOM 1456 C C . PRO A 1 175 ? -9.260 6.207 -9.298 1.00 86.31 175 PRO A C 1
ATOM 1458 O O . PRO A 1 175 ? -8.204 6.724 -9.657 1.00 86.31 175 PRO A O 1
ATOM 1461 N N . LYS A 1 176 ? -10.436 6.843 -9.396 1.00 86.94 176 LYS A N 1
ATOM 1462 C CA . LYS A 1 176 ? -10.599 8.167 -10.035 1.00 86.94 176 LYS A CA 1
ATOM 1463 C C . LYS A 1 176 ? -9.616 9.208 -9.497 1.00 86.94 176 LYS A C 1
ATOM 1465 O O . LYS A 1 176 ? -9.057 9.986 -10.260 1.00 86.94 176 LYS A O 1
ATOM 1470 N N . VAL A 1 177 ? -9.354 9.168 -8.192 1.00 87.56 177 VAL A N 1
ATOM 1471 C CA . VAL A 1 177 ? -8.414 10.071 -7.521 1.00 87.56 177 VAL A CA 1
ATOM 1472 C C . VAL A 1 177 ? -6.983 9.974 -8.067 1.00 87.56 177 VAL A C 1
ATOM 1474 O O . VAL A 1 177 ? -6.274 10.971 -8.088 1.00 87.56 177 VAL A O 1
ATOM 1477 N N . MET A 1 178 ? -6.583 8.810 -8.586 1.00 86.62 178 MET A N 1
ATOM 1478 C CA . MET A 1 178 ? -5.254 8.591 -9.157 1.00 86.62 178 MET A CA 1
ATOM 1479 C C . MET A 1 178 ? -5.110 9.151 -10.574 1.00 86.62 178 MET A C 1
ATOM 1481 O O . MET A 1 178 ? -3.988 9.318 -11.036 1.00 86.62 178 MET A O 1
ATOM 1485 N N . GLN A 1 179 ? -6.206 9.444 -11.285 1.00 84.88 179 GLN A N 1
ATOM 1486 C CA . GLN A 1 179 ? -6.151 9.769 -12.716 1.00 84.88 179 GLN A CA 1
ATOM 1487 C C . GLN A 1 179 ? -5.229 10.949 -13.018 1.00 84.88 179 GLN A C 1
ATOM 1489 O O . GLN A 1 179 ? -4.416 10.846 -13.927 1.00 84.88 179 GLN A O 1
ATOM 1494 N N . LYS A 1 180 ? -5.301 12.029 -12.228 1.00 84.06 180 LYS A N 1
ATOM 1495 C CA . LYS A 1 180 ? -4.440 13.211 -12.408 1.00 84.06 180 LYS A CA 1
ATOM 1496 C C . LYS A 1 180 ? -2.961 12.869 -12.220 1.00 84.06 180 LYS A C 1
ATOM 1498 O O . LYS A 1 180 ? -2.127 13.289 -13.018 1.00 84.06 180 LYS A O 1
ATOM 1503 N N . TRP A 1 181 ? -2.659 12.062 -11.206 1.00 83.25 181 TRP A N 1
ATOM 1504 C CA . TRP A 1 181 ? -1.300 11.656 -10.862 1.00 83.25 181 TRP A CA 1
ATOM 1505 C C . TRP A 1 181 ? -0.677 10.732 -11.922 1.00 83.25 181 TRP A C 1
ATOM 1507 O O . TRP A 1 181 ? 0.512 10.834 -12.213 1.00 83.25 181 TRP A O 1
ATOM 1517 N N . LEU A 1 182 ? -1.489 9.870 -12.547 1.00 80.31 182 LEU A N 1
ATOM 1518 C CA . LEU A 1 182 ? -1.024 8.844 -13.484 1.00 80.31 182 LEU A CA 1
ATOM 1519 C C . LEU A 1 182 ? -0.674 9.357 -14.899 1.00 80.31 182 LEU A C 1
ATOM 1521 O O . LEU A 1 182 ? -0.139 8.605 -15.707 1.00 80.31 182 LEU A O 1
ATOM 1525 N N . THR A 1 183 ? -0.967 10.616 -15.232 1.00 63.25 183 THR A N 1
ATOM 1526 C CA . THR A 1 183 ? -0.972 11.146 -16.617 1.00 63.25 183 THR A CA 1
ATOM 1527 C C . THR A 1 183 ? 0.381 11.198 -17.347 1.00 63.25 183 THR A C 1
ATOM 1529 O O . THR A 1 183 ? 0.422 11.588 -18.514 1.00 63.25 183 THR A O 1
ATOM 1532 N N . LYS A 1 184 ? 1.492 10.823 -16.704 1.00 62.47 184 LYS A N 1
ATOM 1533 C CA . LYS A 1 184 ? 2.845 11.147 -17.184 1.00 62.47 184 LYS A CA 1
ATOM 1534 C C . LYS A 1 184 ? 3.471 10.131 -18.147 1.00 62.47 184 LYS A C 1
ATOM 1536 O O . LYS A 1 184 ? 4.322 10.525 -18.934 1.00 62.47 184 LYS A O 1
ATOM 1541 N N . GLU A 1 185 ? 3.054 8.864 -18.149 1.00 62.12 185 GLU A N 1
ATOM 1542 C CA . GLU A 1 185 ? 3.635 7.835 -19.029 1.00 62.12 185 GLU A CA 1
ATOM 1543 C C . GLU A 1 185 ? 2.544 7.010 -19.717 1.00 62.12 185 GLU A C 1
ATOM 1545 O O . GLU A 1 185 ? 1.655 6.484 -19.054 1.00 62.12 185 GLU A O 1
ATOM 1550 N N . LYS A 1 186 ? 2.624 6.854 -21.045 1.00 63.09 186 LYS A N 1
ATOM 1551 C CA . LYS A 1 186 ? 1.630 6.102 -21.840 1.00 63.09 186 LYS A CA 1
ATOM 1552 C C . LYS A 1 186 ? 2.089 4.701 -22.254 1.00 63.09 186 LYS A C 1
ATOM 1554 O O . LYS A 1 186 ? 1.280 3.914 -22.732 1.00 63.09 186 LYS A O 1
ATOM 1559 N N . THR A 1 187 ? 3.375 4.390 -22.112 1.00 73.44 187 THR A N 1
ATOM 1560 C CA . THR A 1 187 ? 3.970 3.146 -22.619 1.00 73.44 187 THR A CA 1
ATOM 1561 C C . THR A 1 187 ? 4.205 2.128 -21.509 1.00 73.44 187 THR A C 1
ATOM 1563 O O . THR A 1 187 ? 4.437 2.488 -20.353 1.00 73.44 187 THR A O 1
ATOM 1566 N N . LEU A 1 188 ? 4.179 0.843 -21.870 1.00 77.81 188 LEU A N 1
ATOM 1567 C CA . LEU A 1 188 ? 4.540 -0.256 -20.972 1.00 77.81 188 LEU A CA 1
ATOM 1568 C C . LEU A 1 188 ? 6.000 -0.151 -20.517 1.00 77.81 188 LEU A C 1
ATOM 1570 O O . LEU A 1 188 ? 6.857 0.351 -21.249 1.00 77.81 188 LEU A O 1
ATOM 1574 N N . PHE A 1 189 ? 6.288 -0.665 -19.319 1.00 83.94 189 PHE A N 1
ATOM 1575 C CA . PHE A 1 189 ? 7.656 -0.732 -18.816 1.00 83.94 189 PHE A CA 1
ATOM 1576 C C . PHE A 1 189 ? 8.505 -1.684 -19.663 1.00 83.94 189 PHE A C 1
ATOM 1578 O O . PHE A 1 189 ? 8.124 -2.832 -19.896 1.00 83.94 189 PHE A O 1
ATOM 1585 N N . GLN A 1 190 ? 9.680 -1.217 -20.082 1.00 84.56 190 GLN A N 1
ATOM 1586 C CA . GLN A 1 190 ? 10.622 -1.998 -20.878 1.00 84.56 190 GLN A CA 1
ATOM 1587 C C . GLN A 1 190 ? 11.791 -2.468 -20.005 1.00 84.56 190 GLN A C 1
ATOM 1589 O O . GLN A 1 190 ? 12.714 -1.704 -19.712 1.00 84.56 190 GLN A O 1
ATOM 1594 N N . ALA A 1 191 ? 11.744 -3.736 -19.590 1.00 87.75 191 ALA A N 1
ATOM 1595 C CA . ALA A 1 191 ? 12.877 -4.402 -18.949 1.00 87.75 191 ALA A CA 1
ATOM 1596 C C . ALA A 1 191 ? 13.992 -4.708 -19.961 1.00 87.75 191 ALA A C 1
ATOM 1598 O O . ALA A 1 191 ? 13.748 -4.790 -21.166 1.00 87.75 191 ALA A O 1
ATOM 1599 N N . ASN A 1 192 ? 15.215 -4.914 -19.467 1.00 89.38 192 ASN A N 1
ATOM 1600 C CA . ASN A 1 192 ? 16.342 -5.337 -20.290 1.00 89.38 192 ASN A CA 1
ATOM 1601 C C . ASN A 1 192 ? 16.047 -6.728 -20.896 1.00 89.38 192 ASN A C 1
ATOM 1603 O O . ASN A 1 192 ? 15.914 -7.697 -20.142 1.00 89.38 192 ASN A O 1
ATOM 1607 N N . PRO A 1 193 ? 15.974 -6.872 -22.235 1.00 88.00 193 PRO A N 1
ATOM 1608 C CA . PRO A 1 193 ? 15.706 -8.164 -22.869 1.00 88.00 193 PRO A CA 1
ATOM 1609 C C . PRO A 1 193 ? 16.805 -9.202 -22.597 1.00 88.00 193 PRO A C 1
ATOM 1611 O O . PRO A 1 193 ? 16.531 -10.399 -22.614 1.00 88.00 193 PRO A O 1
ATOM 1614 N N . ASN A 1 194 ? 18.023 -8.749 -22.286 1.00 91.69 194 ASN A N 1
ATOM 1615 C CA . ASN A 1 194 ? 19.194 -9.584 -22.020 1.00 91.69 194 ASN A CA 1
ATOM 1616 C C . ASN A 1 194 ? 19.449 -9.805 -20.518 1.00 91.69 194 ASN A C 1
ATOM 1618 O O . ASN A 1 194 ? 20.545 -10.218 -20.129 1.00 91.69 194 ASN A O 1
ATOM 1622 N N . HIS A 1 195 ? 18.466 -9.515 -19.659 1.00 91.94 195 HIS A N 1
ATOM 1623 C CA . HIS A 1 195 ? 18.602 -9.679 -18.216 1.00 91.94 195 HIS A CA 1
ATOM 1624 C C . HIS A 1 195 ? 18.895 -11.142 -17.831 1.00 91.94 195 HIS A C 1
ATOM 1626 O O . HIS A 1 195 ? 18.148 -12.067 -18.166 1.00 91.94 195 HIS A O 1
ATOM 1632 N N . LYS A 1 196 ? 19.983 -11.355 -17.080 1.00 92.12 196 LYS A N 1
ATOM 1633 C CA . LYS A 1 196 ? 20.353 -12.675 -16.553 1.00 92.12 196 LYS A CA 1
ATOM 1634 C C . LYS A 1 196 ? 19.623 -12.937 -15.242 1.00 92.12 196 LYS A C 1
ATOM 1636 O O . LYS A 1 196 ? 19.907 -12.299 -14.232 1.00 92.12 196 LYS A O 1
ATOM 1641 N N . LEU A 1 197 ? 18.746 -13.937 -15.256 1.00 90.62 197 LEU A N 1
ATOM 1642 C CA . LEU A 1 197 ? 17.941 -14.303 -14.094 1.00 90.62 197 LEU A CA 1
ATOM 1643 C C . LEU A 1 197 ? 18.806 -14.718 -12.906 1.00 90.62 197 LEU A C 1
ATOM 1645 O O . LEU A 1 197 ? 19.687 -15.577 -13.002 1.00 90.62 197 LEU A O 1
ATOM 1649 N N . SER A 1 198 ? 18.469 -14.180 -11.744 1.00 91.12 198 SER A N 1
ATOM 1650 C CA . SER A 1 198 ? 18.998 -14.644 -10.470 1.00 91.12 198 SER A CA 1
ATOM 1651 C C . SER A 1 198 ? 18.429 -16.017 -10.085 1.00 91.12 198 SER A C 1
ATOM 1653 O O . SER A 1 198 ? 17.339 -16.419 -10.501 1.00 91.12 198 SER A O 1
ATOM 1655 N N . ARG A 1 199 ? 19.112 -16.725 -9.171 1.00 90.88 199 ARG A N 1
ATOM 1656 C CA . ARG A 1 199 ? 18.598 -17.978 -8.570 1.00 90.88 199 ARG A CA 1
ATOM 1657 C C . ARG A 1 199 ? 17.199 -17.804 -7.963 1.00 90.88 199 ARG A C 1
ATOM 1659 O O . ARG A 1 199 ? 16.384 -18.724 -8.001 1.00 90.88 199 ARG A O 1
ATOM 1666 N N . LYS A 1 200 ? 16.920 -16.617 -7.411 1.00 88.19 200 LYS A N 1
ATOM 1667 C CA . LYS A 1 200 ? 15.618 -16.271 -6.834 1.00 88.19 200 LYS A CA 1
ATOM 1668 C C . LYS A 1 200 ? 14.532 -16.204 -7.912 1.00 88.19 200 LYS A C 1
ATOM 1670 O O . LYS A 1 200 ? 13.465 -16.782 -7.729 1.00 88.19 200 LYS A O 1
ATOM 1675 N N . GLU A 1 201 ? 14.803 -15.542 -9.033 1.00 89.94 201 GLU A N 1
ATOM 1676 C CA . GLU A 1 201 ? 13.854 -15.418 -10.149 1.00 89.94 201 GLU A CA 1
ATOM 1677 C C . GLU A 1 201 ? 13.608 -16.756 -10.840 1.00 89.94 201 GLU A C 1
ATOM 1679 O O . GLU A 1 201 ? 12.458 -17.098 -11.108 1.00 89.94 201 GLU A O 1
ATOM 1684 N N . ILE A 1 202 ? 14.650 -17.574 -11.014 1.00 91.62 202 ILE A N 1
ATOM 1685 C CA . ILE A 1 202 ? 14.506 -18.946 -11.519 1.00 91.62 202 ILE A CA 1
ATOM 1686 C C . ILE A 1 202 ? 13.532 -19.737 -10.636 1.00 91.62 202 ILE A C 1
ATOM 1688 O O . ILE A 1 202 ? 12.575 -20.330 -11.140 1.00 91.62 202 ILE A O 1
ATOM 1692 N N . ARG A 1 203 ? 13.709 -19.689 -9.308 1.00 89.94 203 ARG A N 1
ATOM 1693 C CA . ARG A 1 203 ? 12.788 -20.331 -8.359 1.00 89.94 203 ARG A CA 1
ATOM 1694 C C . ARG A 1 203 ? 11.360 -19.799 -8.497 1.00 89.94 203 ARG A C 1
ATOM 1696 O O . ARG A 1 203 ? 10.420 -20.588 -8.469 1.00 89.94 203 ARG A O 1
ATOM 1703 N N . HIS A 1 204 ? 11.175 -18.491 -8.674 1.00 89.50 204 HIS A N 1
ATOM 1704 C CA . HIS A 1 204 ? 9.841 -17.916 -8.872 1.00 89.50 204 HIS A CA 1
ATOM 1705 C C . HIS A 1 204 ? 9.177 -18.389 -10.160 1.00 89.50 204 HIS A C 1
ATOM 1707 O O . HIS A 1 204 ? 7.991 -18.707 -10.136 1.00 89.50 204 HIS A O 1
ATOM 1713 N N . ARG A 1 205 ? 9.920 -18.470 -11.268 1.00 91.62 205 ARG A N 1
ATOM 1714 C CA . ARG A 1 205 ? 9.393 -19.000 -12.530 1.00 91.62 205 ARG A CA 1
ATOM 1715 C C . ARG A 1 205 ? 8.940 -20.452 -12.376 1.00 91.62 205 ARG A C 1
ATOM 1717 O O . ARG A 1 205 ? 7.888 -20.810 -12.894 1.00 91.62 205 ARG A O 1
ATOM 1724 N N . ILE A 1 206 ? 9.686 -21.271 -11.628 1.00 91.12 206 ILE A N 1
ATOM 1725 C CA . ILE A 1 206 ? 9.277 -22.648 -11.302 1.00 91.12 206 ILE A CA 1
ATOM 1726 C C . ILE A 1 206 ? 7.982 -22.643 -10.485 1.00 91.12 206 ILE A C 1
ATOM 1728 O O . ILE A 1 206 ? 7.041 -23.341 -10.846 1.00 91.12 206 ILE A O 1
ATOM 1732 N N . MET A 1 207 ? 7.895 -21.820 -9.436 1.00 90.12 207 MET A N 1
ATOM 1733 C CA . MET A 1 207 ? 6.671 -21.704 -8.635 1.00 90.12 207 MET A CA 1
ATOM 1734 C C . MET A 1 207 ? 5.464 -21.299 -9.490 1.00 90.12 207 MET A C 1
ATOM 1736 O O . MET A 1 207 ? 4.434 -21.950 -9.399 1.00 90.12 207 MET A O 1
ATOM 1740 N N . LEU A 1 208 ? 5.600 -20.304 -10.374 1.00 89.50 208 LEU A N 1
ATOM 1741 C CA . LEU A 1 208 ? 4.526 -19.881 -11.285 1.00 89.50 208 LEU A CA 1
ATOM 1742 C C . LEU A 1 208 ? 4.065 -21.013 -12.217 1.00 89.50 208 LEU A C 1
ATOM 1744 O O . LEU A 1 208 ? 2.873 -21.140 -12.494 1.00 89.50 208 LEU A O 1
ATOM 1748 N N . LYS A 1 209 ? 4.993 -21.852 -12.697 1.00 90.50 209 LYS A N 1
ATOM 1749 C CA . LYS A 1 209 ? 4.646 -23.043 -13.488 1.00 90.50 209 LYS A CA 1
ATOM 1750 C C . LYS A 1 209 ? 3.863 -24.056 -12.653 1.00 90.50 209 LYS A C 1
ATOM 1752 O O . LYS A 1 209 ? 2.859 -24.567 -13.136 1.00 90.50 209 LYS A O 1
ATOM 1757 N N . LEU A 1 210 ? 4.288 -24.316 -11.416 1.00 92.06 210 LEU A N 1
ATOM 1758 C CA . LEU A 1 210 ? 3.595 -25.234 -10.505 1.00 92.06 210 LEU A CA 1
ATOM 1759 C C . LEU A 1 210 ? 2.192 -24.736 -10.143 1.00 92.06 210 LEU A C 1
ATOM 1761 O O . LEU A 1 210 ? 1.251 -25.520 -10.173 1.00 92.06 210 LEU A O 1
ATOM 1765 N N . GLU A 1 211 ? 2.028 -23.440 -9.869 1.00 90.50 211 GLU A N 1
ATOM 1766 C CA . GLU A 1 211 ? 0.710 -22.835 -9.632 1.00 90.50 211 GLU A CA 1
ATOM 1767 C C . GLU A 1 211 ? -0.234 -23.078 -10.810 1.00 90.50 211 GLU A C 1
ATOM 1769 O O . GLU A 1 211 ? -1.364 -23.510 -10.608 1.00 90.50 211 GLU A O 1
ATOM 1774 N N . LYS A 1 212 ? 0.248 -22.873 -12.044 1.00 89.00 212 LYS A N 1
ATOM 1775 C CA . LYS A 1 212 ? -0.553 -23.091 -13.255 1.00 89.00 212 LYS A CA 1
ATOM 1776 C C . LYS A 1 212 ? -0.895 -24.566 -13.481 1.00 89.00 212 LYS A C 1
ATOM 1778 O O . LYS A 1 212 ? -2.005 -24.861 -13.906 1.00 89.00 212 LYS A O 1
ATOM 1783 N N . LEU A 1 213 ? 0.051 -25.473 -13.238 1.00 93.50 213 LEU A N 1
ATOM 1784 C CA . LEU A 1 213 ? -0.131 -26.910 -13.476 1.00 93.50 213 LEU A CA 1
ATOM 1785 C C . LEU A 1 213 ? -1.063 -27.564 -12.454 1.00 93.50 213 LEU A C 1
ATOM 1787 O O . LEU A 1 213 ? -1.846 -28.433 -12.815 1.00 93.50 213 LEU A O 1
ATOM 1791 N N . PHE A 1 214 ? -0.980 -27.145 -11.193 1.00 93.31 214 PHE A N 1
ATOM 1792 C CA . PHE A 1 214 ? -1.675 -27.798 -10.081 1.00 93.31 214 PHE A CA 1
ATOM 1793 C C . PHE A 1 214 ? -2.797 -26.947 -9.475 1.00 93.31 214 PHE A C 1
ATOM 1795 O O . PHE A 1 214 ? -3.362 -27.328 -8.454 1.00 93.31 214 PHE A O 1
ATOM 1802 N N . ASN A 1 215 ? -3.106 -25.791 -10.071 1.00 88.62 215 ASN A N 1
ATOM 1803 C CA . ASN A 1 215 ? -4.063 -24.814 -9.544 1.00 88.62 215 ASN A CA 1
ATOM 1804 C C . ASN A 1 215 ? -3.789 -24.452 -8.066 1.00 88.62 215 ASN A C 1
ATOM 1806 O O . ASN A 1 215 ? -4.698 -24.344 -7.242 1.00 88.62 215 ASN A O 1
ATOM 1810 N N . LEU A 1 216 ? -2.504 -24.321 -7.722 1.00 86.56 216 LEU A N 1
ATOM 1811 C CA . LEU A 1 216 ? -2.040 -24.000 -6.371 1.00 86.56 216 LEU A CA 1
ATOM 1812 C C . LEU A 1 216 ? -1.884 -22.490 -6.190 1.00 86.56 216 LEU A C 1
ATOM 1814 O O . LEU A 1 216 ? -1.572 -21.763 -7.129 1.00 86.56 216 LEU A O 1
ATOM 1818 N N . GLU A 1 217 ? -2.009 -22.038 -4.944 1.00 83.69 217 GLU A N 1
ATOM 1819 C CA . GLU A 1 217 ? -1.755 -20.655 -4.548 1.00 83.69 217 GLU A CA 1
ATOM 1820 C C . GLU A 1 217 ? -0.563 -20.614 -3.583 1.00 83.69 217 GLU A C 1
ATOM 1822 O O . GLU A 1 217 ? -0.719 -20.790 -2.372 1.00 83.69 217 GLU A O 1
ATOM 1827 N N . LEU A 1 218 ? 0.637 -20.422 -4.140 1.00 85.62 218 LEU A N 1
ATOM 1828 C CA . LEU A 1 218 ? 1.916 -20.544 -3.433 1.00 85.62 218 LEU A CA 1
ATOM 1829 C C . LEU A 1 218 ? 2.452 -19.201 -2.916 1.00 85.62 218 LEU A C 1
ATOM 1831 O O . LEU A 1 218 ? 3.573 -19.149 -2.398 1.00 85.62 218 LEU A O 1
ATOM 1835 N N . SER A 1 219 ? 1.695 -18.109 -3.061 1.00 84.38 219 SER A N 1
ATOM 1836 C CA . SER A 1 219 ? 2.099 -16.818 -2.504 1.00 84.38 219 SER A CA 1
ATOM 1837 C C . SER A 1 219 ? 2.102 -16.829 -0.975 1.00 84.38 219 SER A C 1
ATOM 1839 O O . SER A 1 219 ? 1.347 -17.548 -0.310 1.00 84.38 219 SER A O 1
ATOM 1841 N N . LYS A 1 220 ? 2.972 -16.001 -0.393 1.00 84.38 220 LYS A N 1
ATOM 1842 C CA . LYS A 1 220 ? 3.025 -15.825 1.060 1.00 84.38 220 LYS A CA 1
ATOM 1843 C C . LYS A 1 220 ? 1.754 -15.125 1.552 1.00 84.38 220 LYS A C 1
ATOM 1845 O O . LYS A 1 220 ? 1.368 -14.094 1.009 1.00 84.38 220 LYS A O 1
ATOM 1850 N N . LYS A 1 221 ? 1.151 -15.651 2.622 1.00 87.62 221 LYS A N 1
ATOM 1851 C CA . LYS A 1 221 ? -0.041 -15.092 3.279 1.00 87.62 221 LYS A CA 1
ATOM 1852 C C . LYS A 1 221 ? 0.214 -14.934 4.773 1.00 87.62 221 LYS A C 1
ATOM 1854 O O . LYS A 1 221 ? 0.719 -15.860 5.406 1.00 87.62 221 LYS A O 1
ATOM 1859 N N . HIS A 1 222 ? -0.181 -13.800 5.343 1.00 92.12 222 HIS A N 1
ATOM 1860 C CA . HIS A 1 222 ? -0.122 -13.556 6.788 1.00 92.12 222 HIS A CA 1
ATOM 1861 C C . HIS A 1 222 ? -1.514 -13.573 7.420 1.00 92.12 222 HIS A C 1
ATOM 1863 O O . HIS A 1 222 ? -1.861 -12.748 8.262 1.00 92.12 222 HIS A O 1
ATOM 1869 N N . TYR A 1 223 ? -2.339 -14.524 6.995 1.00 93.62 223 TYR A N 1
ATOM 1870 C CA . TYR A 1 223 ? -3.683 -14.733 7.512 1.00 93.62 223 TYR A CA 1
ATOM 1871 C C . TYR A 1 223 ? -4.120 -16.177 7.269 1.00 93.62 223 TYR A C 1
ATOM 1873 O O . TYR A 1 223 ? -3.594 -16.869 6.395 1.00 93.62 223 TYR A O 1
ATOM 1881 N N . ARG A 1 224 ? -5.119 -16.621 8.031 1.00 93.56 224 ARG A N 1
ATOM 1882 C CA . ARG A 1 224 ? -5.852 -17.861 7.773 1.00 93.56 224 ARG A CA 1
ATOM 1883 C C . ARG A 1 224 ? -7.240 -17.508 7.259 1.00 93.56 224 ARG A C 1
ATOM 1885 O O . ARG A 1 224 ? -8.014 -16.893 7.991 1.00 93.56 224 ARG A O 1
ATOM 1892 N N . LEU A 1 225 ? -7.549 -17.882 6.020 1.00 91.94 225 LEU A N 1
ATOM 1893 C CA . LEU A 1 225 ? -8.885 -17.683 5.459 1.00 91.94 225 LEU A CA 1
ATOM 1894 C C . LEU A 1 225 ? -9.884 -18.565 6.219 1.00 91.94 225 LEU A C 1
ATOM 1896 O O . LEU A 1 225 ? -9.589 -19.732 6.477 1.00 91.94 225 LEU A O 1
ATOM 1900 N N . VAL A 1 226 ? -11.016 -18.001 6.638 1.00 91.44 226 VAL A N 1
ATOM 1901 C CA . VAL A 1 226 ? -12.046 -18.745 7.391 1.00 91.44 226 VAL A CA 1
ATOM 1902 C C . VAL A 1 226 ? -13.416 -18.769 6.725 1.00 91.44 226 VAL A C 1
ATOM 1904 O O . VAL A 1 226 ? -14.258 -19.546 7.166 1.00 91.44 226 VAL A O 1
ATOM 1907 N N . LYS A 1 227 ? -13.628 -17.943 5.699 1.00 69.56 227 LYS A N 1
ATOM 1908 C CA . LYS A 1 227 ? -14.781 -17.939 4.796 1.00 69.56 227 LYS A CA 1
ATOM 1909 C C . LYS A 1 227 ? -14.341 -17.374 3.454 1.00 69.56 227 LYS A C 1
ATOM 1911 O O . LYS A 1 227 ? -13.480 -16.458 3.486 1.00 69.56 227 LYS A O 1
#

Sequence (227 aa):
MSISAFTFIKNGEMLGYPFLESIKSVLPIVDEFVINVGESQDNTLEIIQNLNEPKIRVIESKWNDKMKDRVYGNINSYLWSPSWYRSETRIIKNTIRSYAPDGLFWVVLDKNKTGRYPKAVHSGAKIYHYGWTRSEEQMNLKSKKVQKYWNKTHKQINYKEIDNQIIKEFKGTHPKVMQKWLTKEKTLFQANPNHKLSRKEIRHRIMLKLEKLFNLELSKKHYRLVK

Foldseek 3Di:
DFAEAEDEDEQCVLLLHPVVLVVVVCVVPGQAYEYEYEDYPDCVVVSVVVVVDPRYDYDYDHDDLQDDDDDEAAFQWDFDWLQDDPDADDDDDPVFQWDQDVVPHIWTPPDPPDTAFAADEDPPDDDDDCSRHDDLVSRLVCQCSNCSSVVDDRDRDDPLLDDPVRIDGDPDDDDPSCPVSNPPDDDGDHHDPPRDDDPVVVVRVVVVVVCVVVVDNSHDYRHHYDD